Protein AF-A0A2H1V3H8-F1 (afdb_monomer)

Organism: Spodoptera frugiperda (NCBI:txid7108)

Structure (mmCIF, N/CA/C/O backbone):
data_AF-A0A2H1V3H8-F1
#
_entry.id   AF-A0A2H1V3H8-F1
#
loop_
_atom_site.group_PDB
_atom_site.id
_atom_site.type_symbol
_atom_site.label_atom_id
_atom_site.label_alt_id
_atom_site.label_comp_id
_atom_site.label_asym_id
_atom_site.label_entity_id
_atom_site.label_seq_id
_atom_site.pdbx_PDB_ins_code
_atom_site.Cartn_x
_atom_site.Cartn_y
_atom_site.Cartn_z
_ato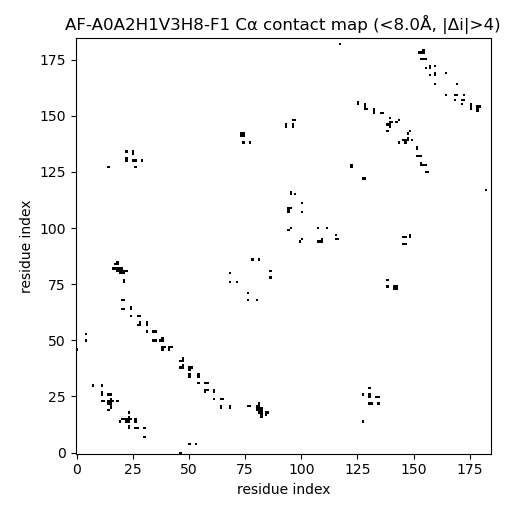m_site.occupancy
_atom_site.B_iso_or_equiv
_atom_site.auth_seq_id
_atom_site.auth_comp_id
_atom_site.auth_asym_id
_atom_site.auth_atom_id
_atom_site.pdbx_PDB_model_num
ATOM 1 N N . ILE A 1 1 ? -17.845 7.603 15.352 1.00 81.12 1 ILE A N 1
ATOM 2 C CA . ILE A 1 1 ? -16.986 6.490 14.862 1.00 81.12 1 ILE A CA 1
ATOM 3 C C . ILE A 1 1 ? -17.569 5.803 13.630 1.00 81.12 1 ILE A C 1
ATOM 5 O O . ILE A 1 1 ? -16.832 5.625 12.670 1.00 81.12 1 ILE A O 1
ATOM 9 N N . VAL A 1 2 ? -18.882 5.546 13.580 1.00 87.19 2 VAL A N 1
ATOM 10 C CA . VAL A 1 2 ? -19.573 4.993 12.393 1.00 87.19 2 VAL A CA 1
ATOM 11 C C . VAL A 1 2 ? -19.213 5.719 11.087 1.00 87.19 2 VAL A C 1
ATOM 13 O O . VAL A 1 2 ? -18.791 5.079 10.131 1.00 87.19 2 VAL A O 1
ATOM 16 N N . LYS A 1 3 ? -19.261 7.061 11.061 1.00 90.75 3 LYS A N 1
ATOM 17 C CA . LYS A 1 3 ? -18.848 7.858 9.887 1.00 90.75 3 LYS A CA 1
ATOM 18 C C . LYS A 1 3 ? -17.392 7.608 9.468 1.00 90.75 3 LYS A C 1
ATOM 20 O O . LYS A 1 3 ? -17.095 7.561 8.283 1.00 90.75 3 LYS A O 1
ATOM 25 N N . ALA A 1 4 ? -16.483 7.432 10.427 1.00 89.62 4 ALA A N 1
ATOM 26 C CA . ALA A 1 4 ? -15.075 7.177 10.133 1.00 89.62 4 ALA A CA 1
ATOM 27 C C . ALA A 1 4 ? -14.874 5.785 9.519 1.00 89.62 4 ALA A C 1
ATOM 29 O O . ALA A 1 4 ? -14.159 5.662 8.531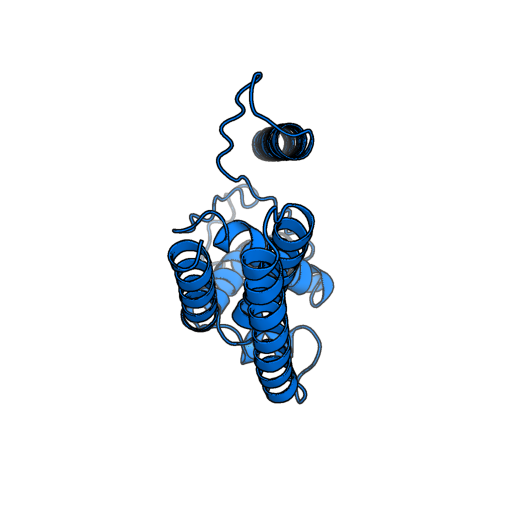 1.00 89.62 4 ALA A O 1
ATOM 30 N N . VAL 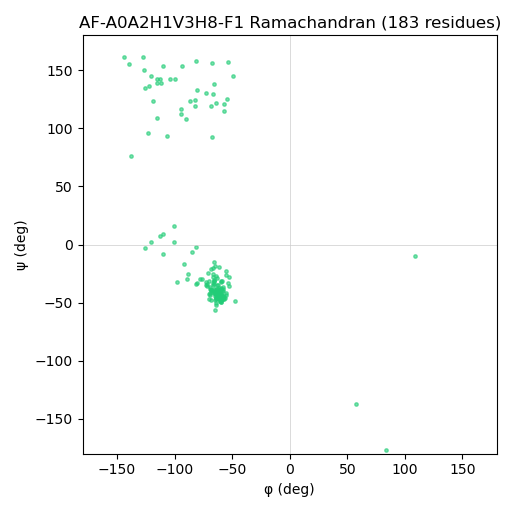A 1 5 ? -15.545 4.764 10.062 1.00 92.19 5 VAL A N 1
ATOM 31 C CA . VAL A 1 5 ? -15.532 3.402 9.508 1.00 92.19 5 VAL A CA 1
ATOM 32 C C . VAL A 1 5 ? -16.146 3.381 8.107 1.00 92.19 5 VAL A C 1
ATOM 34 O O . VAL A 1 5 ? -15.542 2.832 7.192 1.00 92.19 5 VAL A O 1
ATOM 37 N N . SER A 1 6 ? -17.280 4.058 7.907 1.00 94.25 6 SER A N 1
ATOM 38 C CA . SER A 1 6 ? -17.906 4.212 6.587 1.00 94.25 6 SER A CA 1
ATOM 39 C C . SER A 1 6 ? -16.947 4.843 5.568 1.00 94.25 6 SER A C 1
ATOM 41 O O . SER A 1 6 ? -16.740 4.296 4.487 1.00 94.25 6 SER A O 1
ATOM 43 N N . ASN A 1 7 ? -16.240 5.913 5.950 1.00 93.38 7 ASN A N 1
ATOM 44 C CA . ASN A 1 7 ? -15.224 6.529 5.093 1.00 93.38 7 ASN A CA 1
ATOM 45 C C . ASN A 1 7 ? -14.052 5.582 4.771 1.00 93.38 7 ASN A C 1
ATOM 47 O O . ASN A 1 7 ? -13.502 5.651 3.674 1.00 93.38 7 ASN A O 1
ATOM 51 N N . MET A 1 8 ? -13.645 4.710 5.702 1.00 93.69 8 MET A N 1
ATOM 52 C CA . MET A 1 8 ? -12.600 3.708 5.441 1.00 93.69 8 MET A CA 1
ATOM 53 C C . MET A 1 8 ? -13.070 2.665 4.429 1.00 93.69 8 MET A C 1
ATOM 55 O O . MET A 1 8 ? -12.306 2.304 3.539 1.00 93.69 8 MET A O 1
ATOM 59 N N . VAL A 1 9 ? -14.320 2.211 4.532 1.00 94.25 9 VAL A N 1
ATOM 60 C CA . VAL A 1 9 ? -14.913 1.281 3.561 1.00 94.25 9 VAL A CA 1
ATOM 61 C C . VAL A 1 9 ? -15.016 1.938 2.184 1.00 94.25 9 VAL A C 1
ATOM 63 O O . VAL A 1 9 ? -14.583 1.345 1.201 1.00 94.25 9 VAL A O 1
ATOM 66 N N . ALA A 1 10 ? -15.480 3.188 2.107 1.00 95.06 10 ALA A N 1
ATOM 67 C CA . ALA A 1 10 ? -15.510 3.942 0.852 1.00 95.06 10 ALA A CA 1
ATOM 68 C C . ALA A 1 10 ? -14.109 4.089 0.230 1.00 95.06 10 ALA A C 1
ATOM 70 O O . ALA A 1 10 ? -13.941 3.933 -0.975 1.00 95.06 10 ALA A O 1
ATOM 71 N N . ALA A 1 11 ? -13.077 4.321 1.047 1.00 93.06 11 ALA A N 1
ATOM 72 C CA . ALA A 1 11 ? -11.700 4.376 0.564 1.00 93.06 11 ALA A CA 1
ATOM 73 C C . ALA A 1 11 ? -11.187 3.017 0.052 1.00 93.06 11 ALA A C 1
ATOM 75 O O . ALA A 1 11 ? -10.439 2.984 -0.922 1.00 93.06 11 ALA A O 1
ATOM 76 N N . MET A 1 12 ? -11.597 1.896 0.661 1.00 94.12 12 MET A N 1
ATOM 77 C CA . MET A 1 12 ? -11.283 0.556 0.144 1.00 94.12 12 MET A CA 1
ATOM 78 C C . MET A 1 12 ? -11.911 0.316 -1.228 1.00 94.12 12 MET A C 1
ATOM 80 O O . MET A 1 12 ? -11.232 -0.205 -2.109 1.00 94.12 12 MET A O 1
ATOM 84 N N . ILE A 1 13 ? -13.165 0.736 -1.422 1.00 94.69 13 ILE A N 1
ATOM 85 C CA . ILE A 1 13 ? -13.848 0.666 -2.722 1.00 94.69 13 ILE A CA 1
ATOM 86 C C . ILE A 1 13 ? -13.077 1.491 -3.758 1.00 94.69 13 ILE A C 1
ATOM 88 O O . ILE A 1 13 ? -12.702 0.960 -4.800 1.00 94.69 13 ILE A O 1
ATOM 92 N N . MET A 1 14 ? -12.712 2.734 -3.423 1.00 93.56 14 MET A N 1
ATOM 93 C CA . MET A 1 14 ? -11.917 3.569 -4.329 1.00 93.56 14 MET A CA 1
ATOM 94 C C . MET A 1 14 ? -10.560 2.952 -4.692 1.00 93.56 14 MET A C 1
ATOM 96 O O . MET A 1 14 ? -10.073 3.178 -5.793 1.00 93.56 14 MET A O 1
ATOM 100 N N . PHE A 1 15 ? -9.917 2.178 -3.810 1.00 93.38 15 PHE A N 1
ATOM 101 C CA . PHE A 1 15 ? -8.672 1.491 -4.174 1.00 93.38 15 PHE A CA 1
ATOM 102 C C . PHE A 1 15 ? -8.874 0.372 -5.181 1.00 93.38 15 PHE A C 1
ATOM 104 O O . PHE A 1 15 ? -8.015 0.194 -6.040 1.00 93.38 15 PHE A O 1
ATOM 111 N N . ILE A 1 16 ? -9.981 -0.362 -5.085 1.00 93.94 16 ILE A N 1
ATOM 112 C CA . ILE A 1 16 ? -10.323 -1.386 -6.074 1.00 93.94 16 ILE A CA 1
ATOM 113 C C . ILE A 1 16 ? -10.544 -0.717 -7.436 1.00 93.94 16 ILE A C 1
ATOM 115 O O . ILE A 1 16 ? -10.009 -1.184 -8.437 1.00 93.94 16 ILE A O 1
ATOM 119 N N . GLU A 1 17 ? -11.254 0.412 -7.464 1.00 92.88 17 GLU A N 1
ATOM 120 C CA . GLU A 1 17 ? -11.528 1.169 -8.690 1.00 92.88 17 GLU A CA 1
ATOM 121 C C . GLU A 1 17 ? -10.265 1.822 -9.282 1.00 92.88 17 GLU A C 1
ATOM 123 O O . GLU A 1 17 ? -10.002 1.707 -10.476 1.00 92.88 17 GLU A O 1
ATOM 128 N N . GLU A 1 18 ? -9.449 2.501 -8.466 1.00 91.50 18 GLU A N 1
ATOM 129 C CA . GLU A 1 18 ? -8.296 3.262 -8.966 1.00 91.50 18 GLU A CA 1
ATOM 130 C C . GLU A 1 18 ? -7.060 2.391 -9.242 1.00 91.50 18 GLU A C 1
ATOM 132 O O . GLU A 1 18 ? -6.289 2.717 -10.150 1.00 91.50 18 GLU A O 1
ATOM 137 N N . LEU A 1 19 ? -6.821 1.329 -8.463 1.00 92.69 19 LEU A N 1
ATOM 138 C CA . LEU A 1 19 ? -5.600 0.509 -8.540 1.00 92.69 19 LEU A CA 1
ATOM 139 C C . LEU A 1 19 ? -5.839 -0.898 -9.110 1.00 92.69 19 LEU A C 1
ATOM 141 O O . LEU A 1 19 ? -4.872 -1.608 -9.384 1.00 92.69 19 LEU A O 1
ATOM 145 N N . GLY A 1 20 ? -7.096 -1.297 -9.307 1.00 94.00 20 GLY A N 1
ATOM 146 C CA . GLY A 1 20 ? -7.474 -2.646 -9.723 1.00 94.00 20 GLY A CA 1
ATOM 147 C C . GLY A 1 20 ? -7.568 -3.629 -8.553 1.00 94.00 20 GLY A C 1
ATOM 148 O O . GLY A 1 20 ? -7.382 -3.278 -7.386 1.00 94.00 20 GLY A O 1
ATOM 149 N N . LEU A 1 21 ? -7.843 -4.894 -8.868 1.00 94.69 21 LEU A N 1
ATOM 150 C CA . LEU A 1 21 ? -8.023 -5.980 -7.898 1.00 94.69 21 LEU A CA 1
ATOM 151 C C . LEU A 1 21 ? -6.763 -6.187 -7.040 1.00 94.69 21 LEU A C 1
ATOM 153 O O . LEU A 1 21 ? -6.865 -6.325 -5.817 1.00 94.69 21 LEU A O 1
ATOM 157 N N . TYR A 1 22 ? -5.574 -6.147 -7.658 1.00 94.94 22 TYR A N 1
ATOM 158 C CA . TYR A 1 22 ? -4.307 -6.351 -6.949 1.00 94.94 22 TYR A CA 1
ATOM 159 C C . TYR A 1 22 ? -4.058 -5.235 -5.929 1.00 94.94 22 TYR A C 1
ATOM 161 O O . TYR A 1 22 ? -3.950 -5.494 -4.724 1.00 94.94 22 TYR A O 1
ATOM 169 N N . GLY A 1 23 ? -4.057 -3.977 -6.384 1.00 93.50 23 GLY A N 1
ATOM 170 C CA . GLY A 1 23 ? -3.878 -2.815 -5.512 1.00 93.50 23 GLY A CA 1
ATOM 171 C C . GLY A 1 23 ? -5.002 -2.657 -4.484 1.00 93.50 23 GLY A C 1
ATOM 172 O O . GLY A 1 23 ? -4.740 -2.299 -3.335 1.00 93.50 23 GLY A O 1
ATOM 173 N N . GLY A 1 24 ? -6.236 -3.012 -4.847 1.00 94.50 24 GLY A N 1
ATOM 174 C CA . GLY A 1 24 ? -7.377 -3.078 -3.938 1.00 94.50 24 GLY A CA 1
ATOM 175 C C . GLY A 1 24 ? -7.160 -4.081 -2.804 1.00 94.50 24 GLY A C 1
ATOM 176 O O . GLY A 1 24 ? -7.386 -3.750 -1.639 1.00 94.50 24 GLY A O 1
ATOM 177 N N . SER A 1 25 ? -6.629 -5.272 -3.101 1.00 96.06 25 SER A N 1
ATOM 178 C CA . SER A 1 25 ? -6.330 -6.292 -2.085 1.00 96.06 25 SER A CA 1
ATOM 179 C C . SER A 1 25 ? -5.261 -5.834 -1.077 1.00 96.06 25 SER A C 1
ATOM 181 O O . SER A 1 25 ? -5.390 -6.083 0.130 1.00 96.06 25 SER A O 1
ATOM 183 N N . LEU A 1 26 ? -4.243 -5.101 -1.549 1.00 95.25 26 LEU A N 1
ATOM 184 C CA . LEU A 1 26 ? -3.222 -4.463 -0.712 1.00 95.25 26 LEU A CA 1
ATOM 185 C C . LEU A 1 26 ? -3.806 -3.306 0.111 1.00 95.25 26 LEU A C 1
ATOM 187 O O . LEU A 1 26 ? -3.460 -3.129 1.286 1.00 95.25 26 LEU A O 1
ATOM 191 N N . GLY A 1 27 ? -4.717 -2.537 -0.485 1.00 94.69 27 GLY A N 1
ATOM 192 C CA . GLY A 1 27 ? -5.461 -1.468 0.172 1.00 94.69 27 GLY A CA 1
ATOM 193 C C . GLY A 1 27 ? -6.313 -1.978 1.330 1.00 94.69 27 GLY A C 1
ATOM 194 O O . GLY A 1 27 ? -6.207 -1.462 2.446 1.00 94.69 27 GLY A O 1
ATOM 195 N N . ILE A 1 28 ? -7.085 -3.043 1.104 1.00 96.00 28 ILE A N 1
ATOM 196 C CA . ILE A 1 28 ? -7.891 -3.692 2.144 1.00 96.00 28 ILE A CA 1
ATOM 197 C C . ILE A 1 28 ? -6.993 -4.243 3.253 1.00 96.00 28 ILE A C 1
ATOM 199 O O . ILE A 1 28 ? -7.270 -3.999 4.424 1.00 96.00 28 ILE A O 1
ATOM 203 N N . LEU A 1 29 ? -5.887 -4.922 2.921 1.00 95.94 29 LEU A N 1
ATOM 204 C CA . LEU A 1 29 ? -4.938 -5.414 3.929 1.00 95.94 29 LEU A CA 1
ATOM 205 C C . LEU A 1 29 ? -4.398 -4.277 4.806 1.00 95.94 29 LEU A C 1
ATOM 207 O O . LEU A 1 29 ? -4.365 -4.381 6.033 1.00 95.94 29 LEU A O 1
ATOM 211 N N . SER A 1 30 ? -4.019 -3.166 4.178 1.00 93.12 30 SER A N 1
ATOM 212 C CA . SER A 1 30 ? -3.520 -1.983 4.877 1.00 93.12 30 SER A CA 1
ATOM 213 C C . SER A 1 30 ? -4.571 -1.407 5.836 1.00 93.12 30 SER A C 1
ATOM 215 O O . SER A 1 30 ? -4.237 -1.010 6.956 1.00 93.12 30 SER A O 1
ATOM 217 N N . TYR A 1 31 ? -5.847 -1.397 5.438 1.00 94.75 31 TYR A N 1
ATOM 218 C CA . TYR A 1 31 ? -6.945 -0.975 6.306 1.00 94.75 31 TYR A CA 1
ATOM 219 C C . TYR A 1 31 ? -7.289 -1.985 7.404 1.00 94.75 31 TYR A C 1
ATOM 221 O O . TYR A 1 31 ? -7.593 -1.553 8.512 1.00 94.75 31 TYR A O 1
ATOM 229 N N . ILE A 1 32 ? -7.183 -3.294 7.162 1.00 95.94 32 ILE A N 1
ATOM 230 C CA . ILE A 1 32 ? -7.331 -4.321 8.208 1.00 95.94 32 ILE A CA 1
ATOM 231 C C . ILE A 1 32 ? -6.315 -4.068 9.326 1.00 95.94 32 ILE A C 1
ATOM 233 O O . ILE A 1 32 ? -6.685 -4.018 10.498 1.00 95.94 32 ILE A O 1
ATOM 237 N N . VAL A 1 33 ? -5.048 -3.820 8.975 1.00 93.62 33 VAL A N 1
ATOM 238 C CA . VAL A 1 33 ? -4.000 -3.497 9.957 1.00 93.62 33 VAL A CA 1
ATOM 239 C C . VAL A 1 33 ? -4.331 -2.215 10.730 1.00 93.62 33 VAL A C 1
ATOM 241 O O . VAL A 1 33 ? -4.088 -2.147 11.935 1.00 93.62 33 VAL A O 1
ATOM 244 N N . LEU A 1 34 ? -4.889 -1.195 10.068 1.00 92.25 34 LEU A N 1
ATOM 245 C CA . LEU A 1 34 ? -5.327 0.031 10.739 1.00 92.25 34 LEU A CA 1
ATOM 246 C C . LEU A 1 34 ? -6.489 -0.233 11.708 1.00 92.25 34 LEU A C 1
ATOM 248 O O . LEU A 1 34 ? -6.431 0.210 12.854 1.00 92.25 34 LEU A O 1
ATOM 252 N N . LEU A 1 35 ? -7.515 -0.960 11.270 1.00 94.69 35 LEU A N 1
ATOM 253 C CA . LEU A 1 35 ? -8.684 -1.302 12.079 1.00 94.69 35 LEU A CA 1
ATOM 254 C C . LEU A 1 35 ? -8.291 -2.142 13.300 1.00 94.69 35 LEU A C 1
ATOM 256 O O . LEU A 1 35 ? -8.770 -1.870 14.395 1.00 94.69 35 LEU A O 1
ATOM 260 N N . GLU A 1 36 ? -7.358 -3.086 13.157 1.00 94.31 36 GLU A N 1
ATOM 261 C CA . GLU A 1 36 ? -6.811 -3.858 14.281 1.00 94.31 36 GLU A CA 1
ATOM 262 C C . GLU A 1 36 ? -6.124 -2.966 15.325 1.00 94.31 36 GLU A C 1
ATOM 264 O O . GLU A 1 36 ? -6.282 -3.166 16.531 1.00 94.31 36 GLU A O 1
ATOM 269 N N . ARG A 1 37 ? -5.397 -1.929 14.890 1.00 91.19 37 ARG A N 1
ATOM 270 C CA . ARG A 1 37 ? -4.801 -0.949 15.814 1.00 91.19 37 ARG A CA 1
ATOM 271 C C . ARG A 1 37 ? -5.858 -0.094 16.505 1.00 91.19 37 ARG A C 1
ATOM 273 O O . ARG A 1 37 ? -5.699 0.200 17.685 1.00 91.19 37 ARG A O 1
ATOM 280 N N . LEU A 1 38 ? -6.904 0.313 15.786 1.00 91.81 38 LEU A N 1
ATOM 281 C CA . LEU A 1 38 ? -8.004 1.101 16.347 1.00 91.81 38 LEU A CA 1
ATOM 282 C C . LEU A 1 38 ? -8.824 0.288 17.350 1.00 91.81 38 LEU A C 1
ATOM 284 O O . LEU A 1 38 ? -9.145 0.808 18.411 1.00 91.81 38 LEU A O 1
ATOM 288 N N . LYS A 1 39 ? -9.057 -0.998 17.073 1.00 93.75 39 LYS A N 1
ATOM 289 C CA . LYS A 1 39 ? -9.718 -1.939 17.985 1.00 93.75 39 LYS A CA 1
ATOM 290 C C . LYS A 1 39 ? -9.016 -2.015 19.342 1.00 93.75 39 LYS A C 1
ATOM 292 O O . LYS A 1 39 ? -9.672 -1.943 20.367 1.00 93.75 39 LYS A O 1
ATOM 297 N N . ARG A 1 40 ? -7.677 -2.065 19.364 1.00 90.19 40 ARG A N 1
ATOM 298 C CA . ARG A 1 40 ? -6.886 -2.063 20.617 1.00 90.19 40 ARG A CA 1
ATOM 299 C C . ARG A 1 40 ? -6.968 -0.755 21.407 1.00 90.19 40 ARG A C 1
ATOM 301 O O . ARG A 1 40 ? -6.616 -0.742 22.579 1.00 90.19 40 ARG A O 1
ATOM 308 N N . LYS A 1 41 ? -7.351 0.343 20.752 1.00 88.62 41 LYS A N 1
ATOM 309 C CA . LYS A 1 41 ? -7.520 1.672 21.355 1.00 88.62 41 LYS A CA 1
ATOM 310 C C . LYS A 1 41 ? -8.998 1.990 21.634 1.00 88.62 41 LYS A C 1
ATOM 312 O O . LYS A 1 41 ? -9.287 3.109 22.046 1.00 88.62 41 LYS A O 1
ATOM 317 N N . ALA A 1 42 ? -9.915 1.057 21.362 1.00 91.62 42 ALA A N 1
ATOM 318 C CA . ALA A 1 42 ? -11.341 1.250 21.589 1.00 91.62 42 ALA A CA 1
ATOM 319 C C . ALA A 1 42 ? -11.619 1.383 23.089 1.00 91.62 42 ALA A C 1
ATOM 321 O O . ALA A 1 42 ? -11.035 0.664 23.899 1.00 91.62 42 ALA A O 1
ATOM 322 N N . VAL A 1 43 ? -12.496 2.319 23.446 1.00 92.06 43 VAL A N 1
ATOM 323 C CA . VAL A 1 43 ? -12.850 2.585 24.850 1.00 92.06 43 VAL A CA 1
ATOM 324 C C . VAL A 1 43 ? -14.151 1.876 25.221 1.00 92.06 43 VAL A C 1
ATOM 326 O O . VAL A 1 43 ? -14.324 1.445 26.358 1.00 92.06 43 VAL A O 1
ATOM 329 N N . THR A 1 44 ? -15.060 1.737 24.255 1.00 94.81 44 THR A N 1
ATOM 330 C CA . THR A 1 44 ? -16.383 1.137 24.447 1.00 94.81 44 THR A CA 1
ATOM 331 C C . THR A 1 44 ? -16.488 -0.222 23.756 1.00 94.81 44 THR A C 1
ATOM 333 O O . THR A 1 44 ? -15.809 -0.496 22.760 1.00 94.81 44 THR A O 1
ATOM 336 N N . LYS A 1 45 ? -17.367 -1.088 24.273 1.00 93.94 45 LYS A N 1
ATOM 337 C CA . LYS A 1 45 ? -17.602 -2.424 23.701 1.00 93.94 45 LYS A CA 1
ATOM 338 C C . LYS A 1 45 ? -18.246 -2.335 22.319 1.00 93.94 45 LYS A C 1
A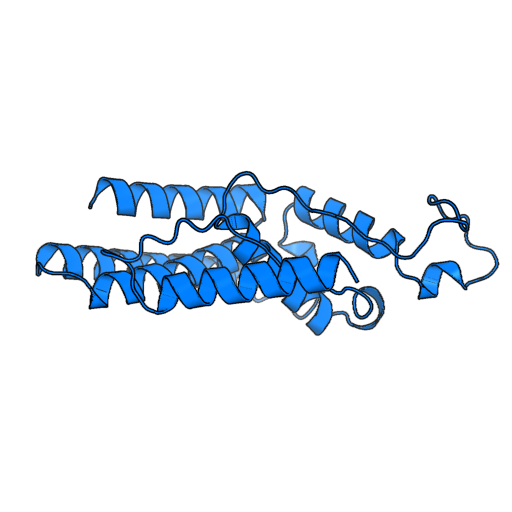TOM 340 O O . LYS A 1 45 ? -17.970 -3.159 21.452 1.00 93.94 45 LYS A O 1
ATOM 345 N N . GLU A 1 46 ? -19.078 -1.325 22.099 1.00 94.06 46 GLU A 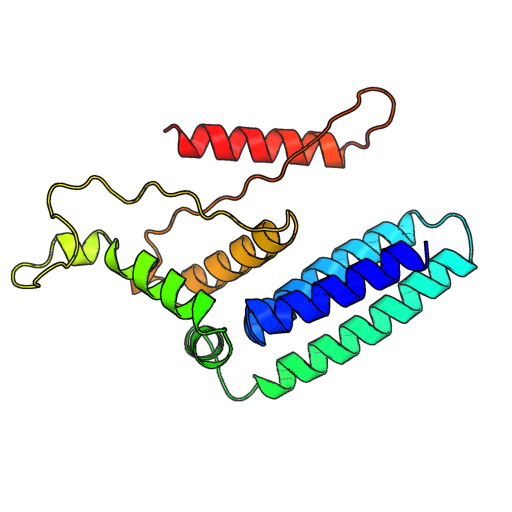N 1
ATOM 346 C CA . GLU A 1 46 ? -19.756 -1.053 20.835 1.00 94.06 46 GLU A CA 1
ATOM 347 C C . GLU A 1 46 ? -18.752 -0.670 19.739 1.00 94.06 46 GLU A C 1
ATOM 349 O O . GLU A 1 46 ? -18.854 -1.144 18.607 1.00 94.06 46 GLU A O 1
ATOM 354 N N . GLU A 1 47 ? -17.746 0.147 20.071 1.00 93.38 47 GLU A N 1
ATOM 355 C CA . GLU A 1 47 ? -16.648 0.482 19.158 1.00 93.38 47 GLU A CA 1
ATOM 356 C C . GLU A 1 47 ? -15.811 -0.741 18.802 1.00 93.38 47 GLU A C 1
ATOM 358 O O . GLU A 1 47 ? -15.518 -0.975 17.626 1.00 93.38 47 GLU A O 1
ATOM 363 N N . GLU A 1 48 ? -15.438 -1.532 19.808 1.00 95.25 48 GLU A N 1
ATOM 364 C CA . GLU A 1 48 ? -14.672 -2.756 19.602 1.00 95.25 48 GLU A CA 1
ATOM 365 C C . GLU A 1 48 ? -15.431 -3.735 18.697 1.00 95.25 48 GLU A C 1
ATOM 367 O O . GLU A 1 48 ? -14.864 -4.263 17.733 1.00 95.25 48 GLU A O 1
ATOM 372 N N . LEU A 1 49 ? -16.729 -3.928 18.959 1.00 95.88 49 LEU A N 1
ATOM 373 C CA . LEU A 1 49 ? -17.605 -4.774 18.157 1.00 95.88 49 LEU A CA 1
ATOM 374 C C . LEU A 1 49 ? -17.693 -4.271 16.713 1.00 95.88 49 LEU A C 1
ATOM 376 O O . LEU A 1 49 ? -17.547 -5.066 15.783 1.00 95.88 49 LEU A O 1
ATOM 380 N N . LEU A 1 50 ? -17.865 -2.962 16.509 1.00 95.75 50 LEU A N 1
ATOM 381 C CA . LEU A 1 50 ? -17.915 -2.361 15.178 1.00 95.75 50 LEU A CA 1
ATOM 382 C C . LEU A 1 50 ? -16.619 -2.610 14.395 1.00 95.75 50 LEU A C 1
ATOM 384 O O . LEU A 1 50 ? -16.671 -3.022 13.232 1.00 95.75 50 LEU A O 1
ATOM 388 N N . TYR A 1 51 ? -15.452 -2.403 15.015 1.00 96.81 51 TYR A N 1
ATOM 389 C CA . TYR A 1 51 ? -14.174 -2.698 14.365 1.00 96.81 51 TYR A CA 1
ATOM 390 C C . TYR A 1 51 ? -14.035 -4.188 14.054 1.00 96.81 51 TYR A C 1
ATOM 392 O O . TYR A 1 51 ? -13.628 -4.532 12.946 1.00 96.81 51 TYR A O 1
ATOM 400 N N . LYS A 1 52 ? -14.420 -5.074 14.980 1.00 96.56 52 LYS A N 1
ATOM 401 C CA . LYS A 1 52 ? -14.366 -6.529 14.786 1.00 96.56 52 LYS A CA 1
ATOM 402 C C . LYS A 1 52 ? -15.223 -6.979 13.602 1.00 96.56 52 LYS A C 1
ATOM 404 O O . LYS A 1 52 ? -14.716 -7.676 12.728 1.00 96.56 52 LYS A O 1
ATOM 409 N N . VAL A 1 53 ? -16.479 -6.532 13.538 1.00 96.38 53 VAL A N 1
ATOM 410 C CA . VAL A 1 53 ? -17.395 -6.824 12.423 1.00 96.38 53 VAL A CA 1
ATOM 411 C C . VAL A 1 53 ? -16.812 -6.314 11.104 1.00 96.38 53 VAL A C 1
ATOM 413 O O . VAL A 1 53 ? -16.742 -7.061 10.128 1.00 96.38 53 VAL A O 1
ATOM 416 N N . THR A 1 54 ? -16.311 -5.076 11.087 1.00 96.75 54 THR A N 1
ATOM 417 C CA . THR A 1 54 ? -15.695 -4.485 9.888 1.00 96.75 54 THR A CA 1
ATOM 418 C C . THR A 1 54 ? -14.496 -5.308 9.415 1.00 96.75 54 THR A C 1
ATOM 420 O O . THR A 1 54 ? -14.414 -5.647 8.238 1.00 96.75 54 THR A O 1
ATOM 423 N N . ILE A 1 55 ? -13.596 -5.696 10.324 1.00 97.38 55 ILE A N 1
ATOM 424 C CA . ILE A 1 55 ? -12.421 -6.522 10.011 1.00 97.38 55 ILE A CA 1
ATOM 425 C C . ILE A 1 55 ? -12.846 -7.862 9.408 1.00 97.38 55 ILE A C 1
ATOM 427 O O . ILE A 1 55 ? -12.291 -8.265 8.387 1.00 97.38 55 ILE A O 1
ATOM 431 N N . THR A 1 56 ? -13.850 -8.534 9.980 1.00 97.75 56 THR A N 1
ATOM 432 C CA . THR A 1 56 ? -14.370 -9.797 9.436 1.00 97.75 56 THR A CA 1
ATOM 433 C C . THR A 1 56 ? -14.858 -9.634 7.995 1.00 97.75 56 THR A C 1
ATOM 435 O O . THR A 1 56 ? -14.524 -10.458 7.142 1.00 97.75 56 THR A O 1
ATOM 438 N N . HIS A 1 57 ? -15.596 -8.563 7.691 1.00 96.69 57 HIS A N 1
ATOM 439 C CA . HIS A 1 57 ? -16.046 -8.292 6.324 1.00 96.69 57 HIS A CA 1
ATOM 440 C C . HIS A 1 57 ? -14.895 -7.913 5.384 1.00 96.69 57 HIS A C 1
ATOM 442 O O . HIS A 1 57 ? -14.863 -8.397 4.255 1.00 96.69 57 HIS A O 1
ATOM 448 N N . CYS A 1 58 ? -13.911 -7.135 5.841 1.00 96.94 58 CYS A N 1
ATOM 449 C CA . CYS A 1 58 ? -12.716 -6.818 5.056 1.00 96.94 58 CYS A CA 1
ATOM 450 C C . CYS A 1 58 ? -11.895 -8.072 4.718 1.00 96.94 58 CYS A C 1
ATOM 452 O O . CYS A 1 58 ? -11.417 -8.201 3.594 1.00 96.94 58 CYS A O 1
ATOM 454 N N . ILE A 1 59 ? -11.747 -9.013 5.659 1.00 97.44 59 ILE A N 1
ATOM 455 C CA . ILE A 1 59 ? -11.052 -10.288 5.419 1.00 97.44 59 ILE A CA 1
ATOM 456 C C . ILE A 1 59 ? -11.789 -11.097 4.352 1.00 97.44 59 ILE A C 1
ATOM 458 O O . ILE A 1 59 ? -11.151 -11.575 3.417 1.00 97.44 59 ILE A O 1
ATOM 462 N N . LYS A 1 60 ? -13.122 -11.203 4.453 1.00 97.38 60 LYS A N 1
ATOM 463 C CA . LYS A 1 60 ? -13.945 -11.883 3.443 1.00 97.38 60 LYS A CA 1
ATOM 464 C C . LYS A 1 60 ? -13.805 -11.229 2.068 1.00 97.38 60 LYS A C 1
ATOM 466 O O . LYS A 1 60 ? -13.499 -11.923 1.108 1.00 97.38 60 LYS A O 1
ATOM 471 N N . ALA A 1 61 ? -13.941 -9.905 1.986 1.00 96.44 61 ALA A N 1
ATOM 472 C CA . ALA A 1 61 ? -13.787 -9.166 0.734 1.00 96.44 61 ALA A CA 1
ATOM 473 C C . ALA A 1 61 ? -12.397 -9.378 0.115 1.00 96.44 61 ALA A C 1
ATOM 475 O O . ALA A 1 61 ? -12.280 -9.664 -1.074 1.00 96.44 61 ALA A O 1
ATOM 476 N N . ARG A 1 62 ? -11.332 -9.312 0.926 1.00 96.44 62 ARG A N 1
ATOM 477 C CA . ARG A 1 62 ? -9.969 -9.587 0.458 1.00 96.44 62 ARG A CA 1
ATOM 478 C C . ARG A 1 62 ? -9.806 -11.027 -0.024 1.00 96.44 62 ARG A C 1
ATOM 480 O O . ARG A 1 62 ? -9.133 -11.227 -1.026 1.00 96.44 62 ARG A O 1
ATOM 487 N N . ALA A 1 63 ? -10.388 -12.007 0.666 1.00 96.81 63 ALA A N 1
ATOM 488 C CA . ALA A 1 63 ? -10.345 -13.402 0.234 1.00 96.81 63 ALA A CA 1
ATOM 489 C C . ALA A 1 63 ? -10.994 -13.571 -1.146 1.00 96.81 63 ALA A C 1
ATOM 491 O O . ALA A 1 63 ? -10.383 -14.163 -2.024 1.00 96.81 63 ALA A O 1
ATOM 492 N N . THR A 1 64 ? -12.154 -12.949 -1.380 1.00 96.62 64 THR A N 1
ATOM 493 C CA . THR A 1 64 ? -12.810 -12.954 -2.697 1.00 96.62 64 THR A CA 1
ATOM 494 C C . THR A 1 64 ? -11.918 -12.366 -3.791 1.00 96.62 64 THR A C 1
ATOM 496 O O . THR A 1 64 ? -11.800 -12.955 -4.862 1.00 96.62 64 THR A O 1
ATOM 499 N N . LEU A 1 65 ? -11.243 -11.240 -3.523 1.00 94.75 65 LEU A N 1
ATOM 500 C CA . LEU A 1 65 ? -10.294 -10.656 -4.477 1.00 94.75 65 LEU A CA 1
ATOM 501 C C . LEU A 1 65 ? -9.099 -11.577 -4.738 1.00 94.75 65 LEU A C 1
ATOM 503 O O . LEU A 1 65 ? -8.662 -11.697 -5.875 1.00 94.75 65 LEU A O 1
ATOM 507 N N . LEU A 1 66 ? -8.555 -12.211 -3.698 1.00 94.75 66 LEU A N 1
ATOM 508 C CA . LEU A 1 66 ? -7.421 -13.121 -3.847 1.00 94.75 66 LEU A CA 1
ATOM 509 C C . LEU A 1 66 ? -7.788 -14.352 -4.667 1.00 94.75 66 LEU A C 1
ATOM 511 O O . LEU A 1 66 ? -7.014 -14.699 -5.554 1.00 94.75 66 LEU A O 1
ATOM 515 N N . SER A 1 67 ? -8.961 -14.940 -4.428 1.00 95.44 67 SER A N 1
ATOM 516 C CA . SER A 1 67 ? -9.442 -16.091 -5.192 1.00 95.44 67 SER A CA 1
ATOM 517 C C . SER A 1 67 ? -9.726 -15.757 -6.650 1.00 95.44 67 SER A C 1
ATOM 519 O O . SER A 1 67 ? -9.417 -16.554 -7.527 1.00 95.44 67 SER A O 1
ATOM 521 N N . ALA A 1 68 ? -10.189 -14.539 -6.946 1.00 93.88 68 ALA A N 1
ATOM 522 C CA . ALA A 1 68 ? -10.296 -14.064 -8.327 1.00 93.88 68 ALA A CA 1
ATOM 523 C C . ALA A 1 68 ? -8.934 -13.924 -9.040 1.00 93.88 68 ALA A C 1
ATOM 525 O O . ALA A 1 68 ? -8.896 -13.853 -10.263 1.00 93.88 68 ALA A O 1
ATOM 526 N N . MET A 1 69 ? -7.829 -13.873 -8.289 1.00 94.12 69 MET A N 1
ATOM 527 C CA . MET A 1 69 ? -6.462 -13.755 -8.807 1.00 94.12 69 MET A CA 1
ATOM 528 C C . MET A 1 69 ? -5.636 -15.037 -8.604 1.00 94.12 69 MET A C 1
ATOM 530 O O . MET A 1 69 ? -4.414 -14.995 -8.740 1.00 94.12 69 MET A O 1
ATOM 534 N N . GLU A 1 70 ? -6.236 -16.152 -8.176 1.00 91.56 70 GLU A N 1
ATOM 535 C CA . GLU A 1 70 ? -5.503 -17.393 -7.863 1.00 91.56 70 GLU A CA 1
ATOM 536 C C . GLU A 1 70 ? -4.868 -18.042 -9.099 1.00 91.56 70 GLU A C 1
ATOM 538 O O . GLU A 1 70 ? -3.849 -18.715 -8.964 1.00 91.56 70 GLU A O 1
ATOM 543 N N . SER A 1 71 ? -5.419 -17.796 -10.292 1.00 91.69 71 SER A N 1
ATOM 544 C CA . SER A 1 71 ? -4.913 -18.320 -11.568 1.00 91.69 71 SER A CA 1
ATOM 545 C C . SER A 1 71 ? -3.521 -17.813 -11.938 1.00 91.69 71 SER A C 1
ATOM 547 O O . SER A 1 71 ? -2.796 -18.488 -12.665 1.00 91.69 71 SER A O 1
ATOM 549 N N . ASP A 1 72 ? -3.152 -16.626 -11.459 1.00 92.62 72 ASP A N 1
ATOM 550 C CA . ASP A 1 72 ? -1.959 -15.911 -11.890 1.00 92.62 72 ASP A CA 1
ATOM 551 C C . ASP A 1 72 ? -0.946 -15.769 -10.748 1.00 92.62 72 ASP A C 1
ATOM 553 O O . ASP A 1 72 ? -1.289 -15.537 -9.581 1.00 92.62 72 ASP A O 1
ATOM 557 N N . THR A 1 73 ? 0.340 -15.886 -11.088 1.00 90.12 73 THR A N 1
ATOM 558 C CA . THR A 1 73 ? 1.451 -15.867 -10.125 1.00 90.12 73 THR A CA 1
ATOM 559 C C . THR A 1 73 ? 2.510 -14.833 -10.503 1.00 90.12 73 THR A C 1
ATOM 561 O O . THR A 1 73 ? 2.547 -14.336 -11.627 1.00 90.12 73 THR A O 1
ATOM 564 N N . GLY A 1 74 ? 3.349 -14.462 -9.532 1.00 90.00 74 GLY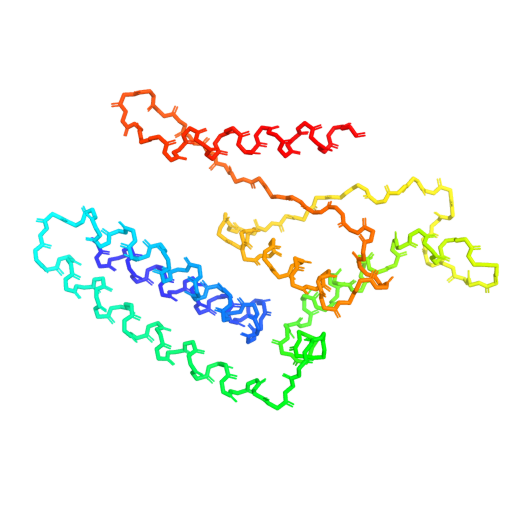 A N 1
ATOM 565 C CA . GLY A 1 74 ? 4.463 -13.538 -9.747 1.00 90.00 74 GLY A C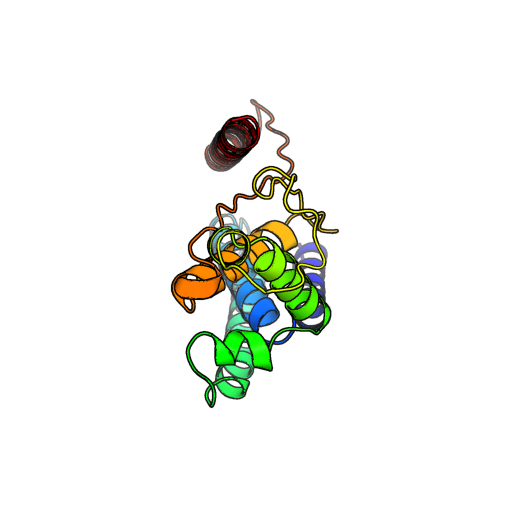A 1
ATOM 566 C C . GLY A 1 74 ? 4.037 -12.178 -10.308 1.00 90.00 74 GLY A C 1
ATOM 567 O O . GLY A 1 74 ? 3.048 -11.588 -9.867 1.00 90.00 74 GLY A O 1
ATOM 568 N N . TYR A 1 75 ? 4.808 -11.685 -11.277 1.00 91.44 75 TYR A N 1
ATOM 569 C CA . TYR A 1 75 ? 4.600 -10.379 -11.902 1.00 91.44 75 TYR A CA 1
ATOM 570 C C . TYR A 1 75 ? 3.345 -10.335 -12.793 1.00 91.44 75 TYR A C 1
ATOM 572 O O . TYR A 1 75 ? 2.650 -9.317 -12.825 1.00 91.44 75 TYR A O 1
ATOM 580 N N . ASP A 1 76 ? 2.981 -11.456 -13.424 1.00 91.69 76 ASP A N 1
ATOM 581 C CA . ASP A 1 76 ? 1.789 -11.556 -14.278 1.00 91.69 76 ASP A CA 1
ATOM 582 C C . ASP A 1 76 ? 0.503 -11.286 -13.500 1.00 91.69 76 ASP A C 1
ATOM 584 O O . ASP A 1 76 ? -0.394 -10.600 -13.991 1.00 91.69 76 ASP A O 1
ATOM 588 N N . LYS A 1 77 ? 0.444 -11.749 -12.246 1.00 93.12 77 LYS A N 1
ATOM 589 C CA . LYS A 1 77 ? -0.658 -11.443 -11.328 1.00 93.12 77 LYS A CA 1
ATOM 590 C C . LYS A 1 77 ? -0.818 -9.936 -11.130 1.00 93.12 77 LYS A C 1
ATOM 592 O O . LYS A 1 77 ? -1.937 -9.432 -11.072 1.00 93.12 77 LYS A O 1
ATOM 597 N N . ILE A 1 78 ? 0.291 -9.205 -11.025 1.00 92.75 78 ILE A N 1
ATOM 598 C CA . ILE A 1 78 ? 0.261 -7.753 -10.840 1.00 92.75 78 ILE A CA 1
ATOM 599 C C . ILE A 1 78 ? -0.221 -7.085 -12.125 1.00 92.75 78 ILE A C 1
ATOM 601 O O . ILE A 1 78 ? -1.113 -6.244 -12.055 1.00 92.75 78 ILE A O 1
ATOM 605 N N . ILE A 1 79 ? 0.309 -7.466 -13.289 1.00 93.94 79 ILE A N 1
ATOM 606 C CA . ILE A 1 79 ? -0.073 -6.844 -14.563 1.00 93.94 79 ILE A CA 1
ATOM 607 C C . ILE A 1 79 ? -1.549 -7.095 -14.885 1.00 93.94 79 ILE A C 1
ATOM 609 O O . ILE A 1 79 ? -2.293 -6.153 -15.146 1.00 93.94 79 ILE A O 1
ATOM 613 N N . LYS A 1 80 ? -1.998 -8.352 -14.845 1.00 93.25 80 LYS A N 1
ATOM 614 C CA . LYS A 1 80 ? -3.350 -8.726 -15.288 1.00 93.25 80 LYS A CA 1
ATOM 615 C C . LYS A 1 80 ? -4.458 -8.155 -14.407 1.00 93.25 80 LYS A C 1
ATOM 617 O O . LYS A 1 80 ? -5.569 -7.939 -14.881 1.00 93.25 80 LYS A O 1
ATOM 622 N N . HIS A 1 81 ? -4.166 -7.915 -13.131 1.00 94.31 81 HIS A N 1
ATOM 623 C CA . HIS A 1 81 ? -5.164 -7.517 -12.139 1.00 94.31 81 HIS A CA 1
ATOM 624 C C . HIS A 1 81 ? -4.987 -6.089 -11.610 1.00 94.31 81 HIS A C 1
ATOM 626 O O . HIS A 1 81 ? -5.681 -5.692 -10.667 1.00 94.31 81 HIS A O 1
ATOM 632 N N . SER A 1 82 ? -4.074 -5.312 -12.192 1.00 93.81 82 SER A N 1
ATOM 633 C CA . SER A 1 82 ? -3.934 -3.881 -11.912 1.00 93.81 82 SER A CA 1
ATOM 634 C C . SER A 1 82 ? -4.730 -3.044 -12.909 1.00 93.81 82 SER A C 1
ATOM 636 O O . SER A 1 82 ? -4.976 -3.458 -14.038 1.00 93.81 82 SER A O 1
ATOM 638 N N . SER A 1 83 ? -5.134 -1.841 -12.500 1.00 95.00 83 SER A N 1
ATOM 639 C CA . SER A 1 83 ? -5.811 -0.905 -13.403 1.00 95.00 83 SER A CA 1
ATOM 640 C C . SER A 1 83 ? -4.871 -0.393 -14.502 1.00 95.00 83 SER A C 1
ATOM 642 O O . SER A 1 83 ? -3.657 -0.294 -14.306 1.00 95.00 83 SER A O 1
ATOM 644 N N . GLU A 1 84 ? -5.434 0.043 -15.633 1.00 93.44 84 GLU A N 1
ATOM 645 C CA . GLU A 1 84 ? -4.677 0.657 -16.739 1.00 93.44 84 GLU A CA 1
ATOM 646 C C . GLU A 1 84 ? -3.792 1.818 -16.273 1.00 93.44 84 GLU A C 1
ATOM 648 O O . GLU A 1 84 ? -2.664 1.987 -16.731 1.00 93.44 84 GLU A O 1
ATOM 653 N N . LYS A 1 85 ? -4.273 2.592 -15.295 1.00 92.38 85 LYS A N 1
ATOM 654 C CA . LYS A 1 85 ? -3.524 3.689 -14.679 1.00 92.38 85 LYS A CA 1
ATOM 655 C C . LYS A 1 85 ? -2.233 3.204 -14.015 1.00 92.38 85 LYS A C 1
ATOM 657 O O . LYS A 1 85 ? -1.197 3.857 -14.139 1.00 92.38 85 LYS A O 1
ATOM 662 N N . VAL A 1 86 ? -2.291 2.082 -13.296 1.00 93.25 86 VAL A N 1
ATOM 663 C CA . VAL A 1 86 ? -1.114 1.475 -12.661 1.00 93.25 86 VAL A CA 1
ATOM 664 C C . VAL A 1 86 ? -0.180 0.907 -13.726 1.00 93.25 86 VAL A C 1
ATOM 666 O O . VAL A 1 86 ? 1.023 1.136 -13.644 1.00 93.25 86 VAL A O 1
ATOM 669 N N . LEU A 1 87 ? -0.714 0.250 -14.757 1.00 93.94 87 LEU A N 1
ATOM 670 C CA . LEU A 1 87 ? 0.086 -0.280 -15.867 1.00 93.94 87 LEU A CA 1
ATOM 671 C C . LEU A 1 87 ? 0.835 0.819 -16.618 1.00 93.94 87 LEU A C 1
ATOM 673 O O . LEU A 1 87 ? 2.031 0.698 -16.863 1.00 93.94 87 LEU A O 1
ATOM 677 N N . LEU A 1 88 ? 0.162 1.929 -16.916 1.00 93.12 88 LEU A N 1
ATOM 678 C CA . LEU A 1 88 ? 0.776 3.084 -17.560 1.00 93.12 88 LEU A CA 1
ATOM 679 C C . LEU A 1 88 ? 1.893 3.678 -16.694 1.00 93.12 88 LEU A C 1
ATOM 681 O O . LEU A 1 88 ? 2.965 3.991 -17.204 1.00 93.12 88 LEU A O 1
ATOM 685 N N . MET A 1 89 ? 1.679 3.776 -15.380 1.00 92.69 89 MET A N 1
ATOM 686 C CA . MET A 1 89 ? 2.731 4.197 -14.455 1.00 92.69 89 MET A CA 1
ATOM 687 C C . MET A 1 89 ? 3.920 3.221 -14.471 1.00 92.69 89 MET A C 1
ATOM 689 O O . MET A 1 89 ? 5.059 3.677 -14.539 1.00 92.69 89 MET A O 1
ATOM 693 N N . LEU A 1 90 ? 3.690 1.904 -14.448 1.00 92.25 90 LEU A N 1
ATOM 694 C CA . LEU A 1 90 ? 4.768 0.907 -14.511 1.00 92.25 90 LEU A CA 1
ATOM 695 C C . LEU A 1 90 ? 5.543 0.981 -15.830 1.00 92.25 90 LEU A C 1
ATOM 697 O O . LEU A 1 90 ? 6.770 0.935 -15.810 1.00 92.25 90 LEU A O 1
ATOM 701 N N . ASN A 1 91 ? 4.848 1.175 -16.951 1.00 90.31 91 ASN A N 1
ATOM 702 C CA . ASN A 1 91 ? 5.466 1.352 -18.263 1.00 90.31 91 ASN A CA 1
ATOM 703 C C . ASN A 1 91 ? 6.355 2.598 -18.299 1.00 90.31 91 ASN A C 1
ATOM 705 O O . ASN A 1 91 ? 7.499 2.512 -18.734 1.00 90.31 91 ASN A O 1
ATOM 709 N N . ILE A 1 92 ? 5.873 3.728 -17.768 1.00 88.44 92 ILE A N 1
ATOM 710 C CA . ILE A 1 92 ? 6.690 4.942 -17.641 1.00 88.44 92 ILE A CA 1
ATOM 711 C C . ILE A 1 92 ? 7.927 4.652 -16.795 1.00 88.44 92 ILE A C 1
ATOM 713 O O . ILE A 1 92 ? 9.019 5.026 -17.194 1.00 88.44 92 ILE A O 1
ATOM 717 N N . LEU A 1 93 ? 7.796 3.981 -15.647 1.00 88.38 93 LEU A N 1
ATOM 718 C CA . LEU A 1 93 ? 8.950 3.667 -14.798 1.00 88.38 93 LEU A CA 1
ATOM 719 C C . LEU A 1 93 ? 9.965 2.773 -15.524 1.00 88.38 93 LEU A C 1
ATOM 721 O O . LEU A 1 93 ? 11.161 3.046 -15.451 1.00 88.38 93 LEU A O 1
ATOM 725 N N . LYS A 1 94 ? 9.497 1.762 -16.263 1.00 85.81 94 LYS A N 1
ATOM 726 C CA . LYS A 1 94 ? 10.332 0.840 -17.046 1.00 85.81 94 LYS A CA 1
ATOM 727 C C . LYS A 1 94 ? 11.165 1.556 -18.113 1.00 85.81 94 LYS A C 1
ATOM 729 O O . LYS A 1 94 ? 12.325 1.204 -18.308 1.00 85.81 94 LYS A O 1
ATOM 734 N N . GLU A 1 95 ? 10.620 2.590 -18.756 1.00 82.12 95 GLU A N 1
ATOM 735 C CA . GLU A 1 95 ? 11.333 3.377 -19.779 1.00 82.12 95 GLU A CA 1
ATOM 736 C C . GLU A 1 95 ? 12.592 4.090 -19.244 1.00 82.12 95 GLU A C 1
ATOM 738 O O . GLU A 1 95 ? 13.472 4.446 -20.026 1.00 82.12 95 GLU A O 1
ATOM 743 N N . TYR A 1 96 ? 12.712 4.277 -17.925 1.00 80.25 96 TYR A N 1
ATOM 744 C CA . TYR A 1 96 ? 13.879 4.901 -17.290 1.00 80.25 96 TYR A CA 1
ATOM 745 C C . TYR A 1 96 ? 14.862 3.892 -16.679 1.00 80.25 96 TYR A C 1
ATOM 747 O O . TYR A 1 96 ? 15.716 4.279 -15.876 1.00 80.25 96 TYR A O 1
ATOM 755 N N . ASN A 1 97 ? 14.763 2.610 -17.038 1.00 80.12 97 ASN A N 1
ATOM 756 C CA . ASN A 1 97 ? 15.737 1.616 -16.605 1.00 80.12 97 ASN A CA 1
ATOM 757 C C . ASN A 1 97 ? 17.129 1.939 -17.195 1.00 80.12 97 ASN A C 1
ATOM 759 O O . ASN A 1 97 ? 17.268 1.981 -18.422 1.00 80.12 97 ASN A O 1
ATOM 763 N N . PRO A 1 98 ? 18.172 2.139 -16.363 1.00 73.69 98 PRO A N 1
ATOM 764 C CA . PRO A 1 98 ? 19.518 2.451 -16.845 1.00 73.69 98 PRO A CA 1
ATOM 765 C C . PRO A 1 98 ? 20.097 1.355 -17.751 1.00 73.69 98 PRO A C 1
ATOM 767 O O . PRO A 1 98 ? 20.777 1.680 -18.715 1.00 73.69 98 PRO A O 1
ATOM 770 N N . ALA A 1 99 ? 19.751 0.080 -17.533 1.00 70.50 99 ALA A N 1
ATOM 771 C CA . ALA A 1 99 ? 20.229 -1.020 -18.377 1.00 70.50 99 ALA A CA 1
ATOM 772 C C . ALA A 1 99 ? 19.741 -0.914 -19.836 1.00 70.50 99 ALA A C 1
ATOM 774 O O . ALA A 1 99 ? 20.425 -1.351 -20.757 1.00 70.50 99 ALA A O 1
ATOM 775 N N . ILE A 1 100 ? 18.576 -0.294 -20.061 1.00 65.00 100 ILE A N 1
ATOM 776 C CA . ILE A 1 100 ? 18.038 -0.048 -21.406 1.00 65.00 100 ILE A CA 1
ATOM 777 C C . ILE A 1 100 ? 18.759 1.148 -22.053 1.00 65.00 100 ILE A C 1
ATOM 779 O O . ILE A 1 100 ? 18.944 1.166 -23.269 1.00 65.00 100 ILE A O 1
ATOM 783 N N . MET A 1 101 ? 19.235 2.121 -21.263 1.00 61.03 101 MET A N 1
ATOM 784 C CA . MET A 1 101 ? 19.983 3.273 -21.786 1.00 61.03 101 MET A CA 1
ATOM 785 C C . MET A 1 101 ? 21.338 2.887 -22.393 1.00 61.03 101 MET A C 1
ATOM 787 O O . MET A 1 101 ? 21.758 3.511 -23.371 1.00 61.03 101 MET A O 1
ATOM 791 N N . ASP A 1 102 ? 21.971 1.841 -21.859 1.00 62.81 102 ASP A N 1
ATOM 792 C CA . ASP A 1 102 ? 23.300 1.380 -22.275 1.00 62.81 102 ASP A CA 1
ATOM 793 C C . ASP A 1 102 ? 23.273 0.434 -23.493 1.00 62.81 102 ASP A C 1
ATOM 795 O O . ASP A 1 102 ? 24.325 0.109 -24.046 1.00 62.81 102 ASP A O 1
ATOM 799 N N . THR A 1 103 ? 22.090 0.018 -23.968 1.00 63.25 103 THR A N 1
ATOM 800 C CA . THR A 1 103 ? 21.977 -0.847 -25.157 1.00 63.25 103 THR A CA 1
ATOM 801 C C . THR A 1 103 ? 22.042 -0.041 -26.470 1.00 63.25 103 THR A C 1
ATOM 803 O O . THR A 1 103 ? 21.205 0.836 -26.720 1.00 63.25 103 THR A O 1
ATOM 806 N N . PRO A 1 104 ? 23.030 -0.297 -27.354 1.00 56.72 104 PRO A N 1
ATOM 807 C CA . PRO A 1 104 ? 23.133 0.390 -28.638 1.00 56.72 104 PRO A CA 1
ATOM 808 C C . PRO A 1 104 ? 22.051 -0.104 -29.614 1.00 56.72 104 PRO A C 1
ATOM 810 O O . PRO A 1 104 ? 21.884 -1.301 -29.812 1.00 56.72 104 PRO A O 1
ATOM 813 N N . GLY A 1 105 ? 21.326 0.827 -30.249 1.00 59.22 105 GLY A N 1
ATOM 814 C CA . GLY A 1 105 ? 20.361 0.532 -31.323 1.00 59.22 105 GLY A CA 1
ATOM 815 C C . GLY A 1 105 ? 18.877 0.689 -30.968 1.00 59.22 105 GLY A C 1
ATOM 816 O O . GLY A 1 105 ? 18.047 0.700 -31.873 1.00 59.22 105 GLY A O 1
ATOM 817 N N . VAL A 1 106 ? 18.519 0.887 -29.694 1.00 60.50 106 VAL A N 1
ATOM 818 C CA . VAL A 1 106 ? 17.124 1.158 -29.302 1.00 60.50 106 VAL A CA 1
ATOM 819 C C . VAL A 1 106 ? 16.831 2.661 -29.398 1.00 60.50 106 VAL A C 1
ATOM 821 O O . VAL A 1 106 ? 17.510 3.485 -28.777 1.00 60.50 106 VAL A O 1
ATOM 824 N N . LEU A 1 107 ? 15.807 3.031 -30.176 1.00 53.50 107 LEU A N 1
ATOM 825 C CA . LEU A 1 107 ? 15.229 4.378 -30.184 1.00 53.50 107 LEU A CA 1
ATOM 826 C C . LEU A 1 107 ? 14.528 4.619 -28.841 1.00 53.50 107 LEU A C 1
ATOM 828 O O . LEU A 1 107 ? 13.364 4.275 -28.650 1.00 53.50 107 LEU A O 1
ATOM 832 N N . LEU A 1 108 ? 15.255 5.190 -27.885 1.00 56.81 108 LEU A N 1
ATOM 833 C CA . LEU A 1 108 ? 14.673 5.621 -26.620 1.00 56.81 108 LEU A CA 1
ATOM 834 C C . LEU A 1 108 ? 13.714 6.789 -26.884 1.00 56.81 108 LEU A C 1
ATOM 836 O O . LEU A 1 108 ? 14.099 7.789 -27.489 1.00 56.81 108 LEU A O 1
ATOM 840 N N . LYS A 1 109 ? 12.483 6.706 -26.365 1.00 56.53 109 LYS A N 1
ATOM 841 C CA . LYS A 1 109 ? 11.555 7.856 -26.313 1.00 56.53 109 LYS A CA 1
ATOM 842 C C . LYS A 1 109 ? 12.054 8.973 -25.386 1.00 56.53 109 LYS A C 1
ATOM 844 O O . LYS A 1 109 ? 11.542 10.089 -25.421 1.00 56.53 109 LYS A O 1
ATOM 849 N N . VAL A 1 110 ? 13.039 8.669 -24.540 1.00 57.97 110 VAL A N 1
ATOM 850 C CA . VAL A 1 110 ? 13.597 9.566 -23.528 1.00 57.97 110 VAL A CA 1
ATOM 851 C C . VAL A 1 110 ? 15.034 9.940 -23.900 1.00 57.97 110 VAL A C 1
ATOM 853 O O . VAL A 1 110 ? 15.820 9.109 -24.345 1.00 57.97 110 VAL A O 1
ATOM 856 N N . ASN A 1 111 ? 15.380 11.212 -23.706 1.00 56.59 111 ASN A N 1
ATOM 857 C CA . ASN A 1 111 ? 16.696 11.770 -24.013 1.00 56.59 111 ASN A CA 1
ATOM 858 C C . ASN A 1 111 ? 17.834 11.022 -23.283 1.00 56.59 111 ASN A C 1
ATOM 860 O O . ASN A 1 111 ? 17.879 11.055 -22.053 1.00 56.59 111 ASN A O 1
ATOM 864 N N . LYS A 1 112 ? 18.796 10.451 -24.030 1.00 57.84 112 LYS A N 1
ATOM 865 C CA . LYS A 1 112 ? 20.007 9.770 -23.506 1.00 57.84 112 LYS A CA 1
ATOM 866 C C . LYS A 1 112 ? 20.857 10.633 -22.566 1.00 57.84 112 LYS A C 1
ATOM 868 O O . LYS A 1 112 ? 21.601 10.115 -21.747 1.00 57.84 112 LYS A O 1
ATOM 873 N N . HIS A 1 113 ? 20.735 11.955 -22.663 1.00 56.62 113 HIS A N 1
ATOM 874 C CA . HIS A 1 113 ? 21.451 12.906 -21.810 1.00 56.62 113 HIS A CA 1
ATOM 875 C C . HIS A 1 113 ? 20.809 13.123 -20.426 1.00 56.62 113 HIS A C 1
ATOM 877 O O . HIS A 1 113 ? 21.325 13.912 -19.632 1.00 56.62 113 HIS A O 1
ATOM 883 N N . ARG A 1 114 ? 19.665 12.491 -20.119 1.00 57.50 114 ARG A N 1
ATOM 884 C CA . ARG A 1 114 ? 19.004 12.656 -18.818 1.00 57.50 114 ARG A CA 1
ATOM 885 C C . ARG A 1 114 ? 19.658 11.779 -17.750 1.00 57.50 114 ARG A C 1
ATOM 887 O O . ARG A 1 114 ? 19.872 10.591 -17.939 1.00 57.50 114 ARG A O 1
ATOM 894 N N . LYS A 1 115 ? 19.922 12.400 -16.597 1.00 64.31 115 LYS A N 1
ATOM 895 C CA . LYS A 1 115 ? 20.310 11.737 -15.344 1.00 64.31 115 LYS A CA 1
ATOM 896 C C . LYS A 1 115 ? 19.290 10.643 -14.963 1.00 64.31 115 LYS A C 1
ATOM 898 O O . LYS A 1 115 ? 18.134 10.746 -15.384 1.00 64.31 115 LYS A O 1
ATOM 903 N N . PRO A 1 116 ? 19.685 9.643 -14.146 1.00 67.31 116 PRO A N 1
ATOM 904 C CA . PRO A 1 116 ? 18.768 8.620 -13.640 1.00 67.31 116 PRO A CA 1
ATOM 905 C C . PRO A 1 116 ? 17.496 9.240 -13.044 1.00 67.31 116 PRO A C 1
ATOM 907 O O . PRO A 1 116 ? 17.539 10.329 -12.465 1.00 67.31 116 PRO A O 1
ATOM 910 N N . LEU A 1 117 ? 16.362 8.550 -13.210 1.00 74.75 117 LEU A N 1
ATOM 911 C CA . LEU A 1 117 ? 15.038 9.052 -12.841 1.00 74.75 117 LEU A CA 1
ATOM 912 C C . LEU A 1 117 ? 14.978 9.444 -11.358 1.00 74.75 117 LEU A C 1
ATOM 914 O O . LEU A 1 117 ? 15.036 8.593 -10.474 1.00 74.75 117 LEU A O 1
ATOM 918 N N . SER A 1 118 ? 14.778 10.737 -11.107 1.00 82.19 118 SER A N 1
ATOM 919 C CA . SER A 1 118 ? 14.327 11.268 -9.823 1.00 82.19 118 SER A CA 1
ATOM 920 C C . SER A 1 118 ? 12.952 11.888 -10.037 1.00 82.19 118 SER A C 1
ATOM 922 O O . SER A 1 118 ? 12.812 12.887 -10.745 1.00 82.19 118 SER A O 1
ATOM 924 N N . ALA A 1 119 ? 11.918 11.238 -9.503 1.00 85.25 119 ALA A N 1
ATOM 925 C CA . ALA A 1 119 ? 10.528 11.599 -9.751 1.00 85.25 119 ALA A CA 1
ATOM 926 C C . ALA A 1 119 ? 9.681 11.505 -8.481 1.00 85.25 119 ALA A C 1
ATOM 928 O O . ALA A 1 119 ? 9.989 10.758 -7.552 1.00 85.25 119 ALA A O 1
ATOM 929 N N . ILE A 1 120 ? 8.585 12.263 -8.472 1.00 90.38 120 ILE A N 1
ATOM 930 C CA . ILE A 1 120 ? 7.597 12.280 -7.395 1.00 90.38 120 ILE A CA 1
ATOM 931 C C . ILE A 1 120 ? 6.258 11.841 -7.984 1.00 90.38 120 ILE A C 1
ATOM 933 O O . ILE A 1 120 ? 5.765 12.452 -8.931 1.00 90.38 120 ILE A O 1
ATOM 937 N N . ILE A 1 121 ? 5.658 10.796 -7.410 1.00 91.25 121 ILE A N 1
ATOM 938 C CA . ILE A 1 121 ? 4.312 10.350 -7.782 1.00 91.25 121 ILE A CA 1
ATOM 939 C C . ILE A 1 121 ? 3.313 10.994 -6.824 1.00 91.25 121 ILE A C 1
ATOM 941 O O . ILE A 1 121 ? 3.273 10.675 -5.634 1.00 91.25 121 ILE A O 1
ATOM 945 N N . PHE A 1 122 ? 2.488 11.900 -7.342 1.00 90.94 122 PHE A N 1
ATOM 946 C CA . PHE A 1 122 ? 1.444 12.544 -6.554 1.00 90.94 122 PHE A CA 1
ATOM 947 C C . PHE A 1 122 ? 0.205 11.654 -6.460 1.00 90.94 122 PHE A C 1
ATOM 949 O O . PHE A 1 122 ? -0.390 11.264 -7.463 1.00 90.94 122 PHE A O 1
ATOM 956 N N . THR A 1 123 ? -0.220 11.365 -5.232 1.00 89.62 123 THR A N 1
ATOM 957 C CA . THR A 1 123 ? -1.457 10.630 -4.950 1.00 89.62 123 THR A CA 1
ATOM 958 C C . THR A 1 123 ? -2.473 11.534 -4.264 1.00 89.62 123 THR A C 1
ATOM 960 O O . THR A 1 123 ? -2.105 12.298 -3.373 1.00 89.62 123 THR A O 1
ATOM 963 N N . LYS A 1 124 ? -3.762 11.391 -4.600 1.00 87.19 124 LYS A N 1
ATOM 964 C CA . LYS A 1 124 ? -4.853 12.188 -4.003 1.00 87.19 124 LYS A CA 1
ATOM 965 C C . LYS A 1 124 ? -4.957 12.014 -2.486 1.00 87.19 124 LYS A C 1
ATOM 967 O O . LYS A 1 124 ? -5.240 12.968 -1.768 1.00 87.19 124 LYS A O 1
ATOM 972 N N . GLN A 1 125 ? -4.746 10.794 -1.990 1.00 86.94 125 GLN A N 1
ATOM 973 C CA . GLN A 1 125 ? -4.879 10.473 -0.573 1.00 86.94 125 GLN A CA 1
ATOM 974 C C . GLN A 1 125 ? -3.573 9.943 0.014 1.00 86.94 125 GLN A C 1
ATOM 976 O O . GLN A 1 125 ? -2.844 9.168 -0.598 1.00 86.94 125 GLN A O 1
ATOM 981 N N . ARG A 1 126 ? -3.333 10.303 1.278 1.00 87.44 126 ARG A N 1
ATOM 982 C CA . ARG A 1 126 ? -2.186 9.852 2.086 1.00 87.44 126 ARG A CA 1
ATOM 983 C C . ARG A 1 126 ? -2.045 8.333 2.149 1.00 87.44 126 ARG A C 1
ATOM 985 O O . ARG A 1 126 ? -0.942 7.815 2.286 1.00 87.44 126 ARG A O 1
ATOM 992 N N . PHE A 1 127 ? -3.172 7.632 2.133 1.00 88.94 127 PHE A N 1
ATOM 993 C CA . PHE A 1 127 ? -3.200 6.186 2.283 1.00 88.94 127 PHE A CA 1
ATOM 994 C C . PHE A 1 127 ? -2.859 5.479 0.964 1.00 88.94 127 PHE A C 1
ATOM 996 O O . PHE A 1 127 ? -2.136 4.488 0.996 1.00 88.94 127 PHE A O 1
ATOM 1003 N N . THR A 1 128 ? -3.238 6.055 -0.184 1.00 91.69 128 THR A N 1
ATOM 1004 C CA . THR A 1 128 ? -2.834 5.574 -1.515 1.00 91.69 128 THR A CA 1
ATOM 1005 C C . THR A 1 128 ? -1.317 5.491 -1.645 1.00 91.69 128 THR A C 1
ATOM 1007 O O . THR A 1 128 ? -0.814 4.493 -2.141 1.00 91.69 128 THR A O 1
ATOM 1010 N N . ALA A 1 129 ? -0.574 6.484 -1.141 1.00 92.19 129 ALA A N 1
ATOM 1011 C CA . ALA A 1 129 ? 0.892 6.467 -1.176 1.00 92.19 129 ALA A CA 1
ATOM 1012 C C . ALA A 1 129 ? 1.492 5.235 -0.471 1.00 92.19 129 ALA A C 1
ATOM 1014 O O . ALA A 1 129 ? 2.478 4.674 -0.939 1.00 92.19 129 ALA A O 1
ATOM 1015 N N . LYS A 1 130 ? 0.875 4.779 0.629 1.00 90.94 130 LYS A N 1
ATOM 1016 C CA . LYS A 1 130 ? 1.310 3.572 1.354 1.00 90.94 130 LYS A CA 1
ATOM 1017 C C . LYS A 1 130 ? 1.028 2.302 0.557 1.00 90.94 130 LYS A C 1
ATOM 1019 O O . LYS A 1 130 ? 1.863 1.407 0.517 1.00 90.94 130 LYS A O 1
ATOM 1024 N N . VAL A 1 131 ? -0.150 2.232 -0.063 1.00 93.44 131 VAL A N 1
ATOM 1025 C CA . VAL A 1 131 ? -0.545 1.092 -0.902 1.00 93.44 131 VAL A CA 1
ATOM 1026 C C . VAL A 1 131 ? 0.357 1.008 -2.129 1.00 93.44 131 VAL A C 1
ATOM 1028 O O . VAL A 1 131 ? 0.874 -0.061 -2.431 1.00 93.44 131 VAL A O 1
ATOM 1031 N N . LEU A 1 132 ? 0.617 2.145 -2.778 1.00 94.00 132 LEU A N 1
ATOM 1032 C CA . LEU A 1 132 ? 1.487 2.227 -3.944 1.00 94.00 132 LEU A CA 1
ATOM 1033 C C . LEU A 1 132 ? 2.933 1.846 -3.613 1.00 94.00 132 LEU A C 1
ATOM 1035 O O . LEU A 1 132 ? 3.569 1.157 -4.398 1.00 94.00 132 LEU A O 1
ATOM 1039 N N . PHE A 1 133 ? 3.436 2.241 -2.441 1.00 93.88 133 PHE A N 1
ATOM 1040 C CA . PHE A 1 133 ? 4.749 1.805 -1.969 1.00 93.88 133 PHE A CA 1
ATOM 1041 C C . PHE A 1 133 ? 4.842 0.276 -1.875 1.00 93.88 133 PHE A C 1
ATOM 1043 O O . PHE A 1 133 ? 5.794 -0.302 -2.387 1.00 93.88 133 PHE A O 1
ATOM 1050 N N . ASN A 1 134 ? 3.845 -0.387 -1.279 1.00 94.06 134 ASN A N 1
ATOM 1051 C CA . ASN A 1 134 ? 3.832 -1.850 -1.200 1.00 94.06 134 ASN A CA 1
ATOM 1052 C C . ASN A 1 134 ? 3.694 -2.497 -2.587 1.00 94.06 134 ASN A C 1
ATOM 1054 O O . ASN A 1 134 ? 4.374 -3.475 -2.860 1.00 94.06 134 ASN A O 1
ATOM 1058 N N . LEU A 1 135 ? 2.886 -1.918 -3.480 1.00 94.69 135 LEU A N 1
ATOM 1059 C CA . LEU A 1 135 ? 2.751 -2.406 -4.854 1.00 94.69 135 LEU A CA 1
ATOM 1060 C C . LEU A 1 135 ? 4.080 -2.330 -5.618 1.00 94.69 135 LEU A C 1
ATOM 1062 O O . LEU A 1 135 ? 4.479 -3.303 -6.245 1.00 94.69 135 LEU A O 1
ATOM 1066 N N . LEU A 1 136 ? 4.792 -1.200 -5.551 1.00 94.19 136 LEU A N 1
ATOM 1067 C CA . LEU A 1 136 ? 6.099 -1.041 -6.204 1.00 94.19 136 LEU A CA 1
ATOM 1068 C C . LEU A 1 136 ? 7.169 -1.951 -5.596 1.00 94.19 136 LEU A C 1
ATOM 1070 O O . LEU A 1 136 ? 8.071 -2.397 -6.305 1.00 94.19 136 LEU A O 1
ATOM 1074 N N . LYS A 1 137 ? 7.064 -2.239 -4.296 1.00 94.25 137 LYS A N 1
ATOM 1075 C CA . LYS A 1 137 ? 7.916 -3.219 -3.631 1.00 94.25 137 LYS A CA 1
ATOM 1076 C C . LYS A 1 137 ? 7.674 -4.618 -4.193 1.00 94.25 137 LYS A C 1
ATOM 1078 O O . LYS A 1 137 ? 8.630 -5.249 -4.627 1.00 94.25 137 LYS A O 1
ATOM 1083 N N . ASP A 1 138 ? 6.417 -5.048 -4.274 1.00 94.19 138 ASP A N 1
ATOM 1084 C CA . ASP A 1 138 ? 6.060 -6.355 -4.832 1.00 94.19 138 ASP A CA 1
ATOM 1085 C C . ASP A 1 138 ? 6.486 -6.476 -6.304 1.00 94.19 138 ASP A C 1
ATOM 1087 O O . ASP A 1 138 ? 7.011 -7.507 -6.714 1.00 94.19 138 ASP A O 1
ATOM 1091 N N . VAL A 1 139 ? 6.325 -5.416 -7.103 1.00 94.25 139 VAL A N 1
ATOM 1092 C CA . VAL A 1 139 ? 6.793 -5.377 -8.501 1.00 94.25 139 VAL A CA 1
ATOM 1093 C C . VAL A 1 139 ? 8.305 -5.572 -8.590 1.00 94.25 139 VAL A C 1
ATOM 1095 O O . VAL A 1 139 ? 8.781 -6.346 -9.414 1.00 94.25 139 VAL A O 1
ATOM 1098 N N . LYS A 1 140 ? 9.065 -4.898 -7.726 1.00 93.88 140 LYS A N 1
ATOM 1099 C CA . LYS A 1 140 ? 10.520 -5.044 -7.676 1.00 93.88 140 LYS A CA 1
ATOM 1100 C C . LYS A 1 140 ? 10.944 -6.453 -7.258 1.00 93.88 140 LYS A C 1
ATOM 1102 O O . LYS A 1 140 ? 11.897 -6.983 -7.822 1.00 93.88 140 LYS A O 1
ATOM 1107 N N . ASP A 1 141 ? 10.253 -7.033 -6.281 1.00 93.25 141 ASP A N 1
ATOM 1108 C CA . ASP A 1 141 ? 10.564 -8.362 -5.751 1.00 93.25 141 ASP A CA 1
ATOM 1109 C C . ASP A 1 141 ? 10.178 -9.475 -6.750 1.00 93.25 141 ASP A C 1
ATOM 1111 O O . ASP A 1 141 ? 10.856 -10.496 -6.828 1.00 93.25 141 ASP A O 1
ATOM 1115 N N . THR A 1 142 ? 9.120 -9.273 -7.545 1.00 93.38 142 THR A N 1
ATOM 1116 C CA . THR A 1 142 ? 8.630 -10.248 -8.541 1.00 93.38 142 THR A CA 1
ATOM 1117 C C . THR A 1 142 ? 9.280 -10.124 -9.919 1.00 93.38 142 THR A C 1
ATOM 1119 O O . THR A 1 142 ? 9.326 -11.115 -10.642 1.00 93.38 142 THR A O 1
ATOM 1122 N N . ASN A 1 143 ? 9.787 -8.945 -10.288 1.00 92.00 143 ASN A N 1
ATOM 1123 C CA . ASN A 1 143 ? 10.499 -8.713 -11.544 1.00 92.00 143 ASN A CA 1
ATOM 1124 C C . ASN A 1 143 ? 11.744 -7.825 -11.322 1.00 92.00 143 ASN A C 1
ATOM 1126 O O . ASN A 1 143 ? 11.741 -6.623 -11.630 1.00 92.00 143 ASN A O 1
ATOM 1130 N N . PRO A 1 144 ? 12.829 -8.397 -10.770 1.00 89.25 144 PRO A N 1
ATOM 1131 C CA . PRO A 1 144 ? 14.042 -7.647 -10.460 1.00 89.25 144 PRO A CA 1
ATOM 1132 C C . PRO A 1 144 ? 14.825 -7.223 -11.709 1.00 89.25 144 PRO A C 1
ATOM 1134 O O . PRO A 1 144 ? 15.548 -6.230 -11.646 1.00 89.25 144 PRO A O 1
ATOM 1137 N N . GLU A 1 145 ? 14.681 -7.926 -12.834 1.00 86.81 145 GLU A N 1
ATOM 1138 C CA . GLU A 1 145 ? 15.375 -7.597 -14.086 1.00 86.81 145 GLU A CA 1
ATOM 1139 C C . GLU A 1 145 ? 14.929 -6.232 -14.618 1.00 86.81 145 GLU A C 1
ATOM 1141 O O . GLU A 1 145 ? 15.748 -5.373 -14.953 1.00 86.81 145 GLU A O 1
ATOM 1146 N N . GLU A 1 146 ? 13.615 -5.997 -14.623 1.00 85.31 146 GLU A N 1
ATOM 1147 C CA . GLU A 1 146 ? 13.059 -4.754 -15.143 1.00 85.31 146 GLU A CA 1
ATOM 1148 C C . GLU A 1 146 ? 12.951 -3.656 -14.091 1.00 85.31 146 GLU A C 1
ATOM 1150 O O . GLU A 1 146 ? 13.057 -2.494 -14.460 1.00 85.31 146 GLU A O 1
ATOM 1155 N N . PHE A 1 147 ? 12.761 -3.978 -12.806 1.00 89.31 147 PHE A N 1
ATOM 1156 C CA . PHE A 1 147 ? 12.479 -2.982 -11.757 1.00 89.31 147 PHE A CA 1
ATOM 1157 C C . PHE A 1 147 ? 13.502 -2.951 -10.613 1.00 89.31 147 PHE A C 1
ATOM 1159 O O . PHE A 1 147 ? 13.367 -2.152 -9.681 1.00 89.31 147 PHE A O 1
ATOM 1166 N N . GLY A 1 148 ? 14.567 -3.757 -10.664 1.00 86.44 148 GLY A N 1
ATOM 1167 C CA . GLY A 1 148 ? 15.583 -3.840 -9.607 1.00 86.44 148 GLY A CA 1
ATOM 1168 C C . GLY A 1 148 ? 16.279 -2.508 -9.309 1.00 86.44 148 GLY A C 1
ATOM 1169 O O . GLY A 1 148 ? 16.601 -2.208 -8.151 1.00 86.44 148 GLY A O 1
ATOM 1170 N N . PHE A 1 149 ? 16.428 -1.662 -10.332 1.00 87.19 149 PHE A N 1
ATOM 1171 C CA . PHE A 1 149 ? 17.018 -0.326 -10.223 1.00 87.19 149 PHE A CA 1
ATOM 1172 C C . PHE A 1 149 ? 16.149 0.660 -9.420 1.00 87.19 149 PHE A C 1
ATOM 1174 O O . PHE A 1 149 ? 16.665 1.657 -8.905 1.00 87.19 149 PHE A O 1
ATOM 1181 N N . LEU A 1 150 ? 14.843 0.397 -9.282 1.00 88.56 150 LEU A N 1
ATOM 1182 C CA . LEU A 1 150 ? 13.905 1.320 -8.656 1.00 88.56 150 LEU A CA 1
ATOM 1183 C C . LEU A 1 150 ? 14.198 1.448 -7.154 1.00 88.56 150 LEU A C 1
ATOM 1185 O O . LEU A 1 150 ? 14.109 0.486 -6.378 1.00 88.56 150 LEU A O 1
ATOM 1189 N N . LYS A 1 151 ? 14.518 2.671 -6.730 1.00 88.62 151 LYS A N 1
ATOM 1190 C CA . LYS A 1 151 ? 14.621 3.074 -5.323 1.00 88.62 151 LYS A CA 1
ATOM 1191 C C . LYS A 1 151 ? 13.409 3.936 -4.995 1.00 88.62 151 LYS A C 1
ATOM 1193 O O . LYS A 1 151 ? 13.414 5.135 -5.243 1.00 88.62 151 LYS A O 1
ATOM 1198 N N . HIS A 1 152 ? 12.358 3.310 -4.481 1.00 90.62 152 HIS A N 1
ATOM 1199 C CA . HIS A 1 152 ? 11.128 3.999 -4.108 1.00 90.62 152 HIS A CA 1
ATOM 1200 C C . HIS A 1 152 ? 11.047 4.160 -2.586 1.00 90.62 152 HIS A C 1
ATOM 1202 O O . HIS A 1 152 ? 11.439 3.282 -1.821 1.00 90.62 152 HIS A O 1
ATOM 1208 N N . ASP A 1 153 ? 10.533 5.305 -2.156 1.00 91.75 153 ASP A N 1
ATOM 1209 C CA . ASP A 1 153 ? 10.186 5.628 -0.776 1.00 91.75 153 ASP A CA 1
ATOM 1210 C C . ASP A 1 153 ? 8.919 6.493 -0.819 1.00 91.75 153 ASP A C 1
ATOM 1212 O O . ASP A 1 153 ? 8.577 7.065 -1.857 1.00 91.75 153 ASP A O 1
ATOM 1216 N N . PHE A 1 154 ? 8.202 6.591 0.299 1.00 91.69 154 PHE A N 1
ATOM 1217 C CA . PHE A 1 154 ? 7.001 7.419 0.385 1.00 91.69 154 PHE A CA 1
ATOM 1218 C C . PHE A 1 154 ? 7.086 8.398 1.551 1.00 91.69 154 PHE A C 1
ATOM 1220 O O . PHE A 1 154 ? 7.689 8.129 2.591 1.00 91.69 154 PHE A O 1
ATOM 1227 N N . VAL A 1 155 ? 6.430 9.542 1.381 1.00 89.38 155 VAL A N 1
ATOM 1228 C CA . VAL A 1 155 ? 6.276 10.562 2.416 1.00 89.38 155 VAL A CA 1
ATOM 1229 C C . VAL A 1 155 ? 4.793 10.798 2.627 1.00 89.38 155 VAL A C 1
ATOM 1231 O O . VAL A 1 155 ? 4.019 10.905 1.679 1.00 89.38 155 VAL A O 1
ATOM 1234 N N . VAL A 1 156 ? 4.389 10.885 3.890 1.00 85.25 156 VAL A N 1
ATOM 1235 C CA . VAL A 1 156 ? 3.012 11.200 4.260 1.00 85.25 156 VAL A CA 1
ATOM 1236 C C . VAL A 1 156 ? 3.042 12.391 5.195 1.00 85.25 156 VAL A C 1
ATOM 1238 O O . VAL A 1 156 ? 3.845 12.420 6.125 1.00 85.25 156 VAL A O 1
ATOM 1241 N N . GLY A 1 157 ? 2.162 13.368 4.967 1.00 77.62 157 GLY A N 1
ATOM 1242 C CA . GLY A 1 157 ? 2.055 14.530 5.844 1.00 77.62 157 GLY A CA 1
ATOM 1243 C C . GLY A 1 157 ? 1.840 14.107 7.300 1.00 77.62 157 GLY A C 1
ATOM 1244 O O . GLY A 1 157 ? 0.901 13.365 7.601 1.00 77.62 157 GLY A O 1
ATOM 1245 N N . PHE A 1 158 ? 2.710 14.591 8.184 1.00 75.50 158 PHE A N 1
ATOM 1246 C CA . PHE A 1 158 ? 2.658 14.384 9.627 1.00 75.50 158 PHE A CA 1
ATOM 1247 C C . PHE A 1 158 ? 2.413 15.729 10.317 1.00 75.50 158 PHE A C 1
ATOM 1249 O O . PHE A 1 158 ? 2.991 16.742 9.932 1.00 75.50 158 PHE A O 1
ATOM 1256 N N . ASN A 1 159 ? 1.568 15.742 11.345 1.00 71.62 159 ASN A N 1
ATOM 1257 C CA . ASN A 1 159 ? 1.395 16.893 12.225 1.00 71.62 159 ASN A CA 1
ATOM 1258 C C . ASN A 1 159 ? 1.680 16.416 13.644 1.00 71.62 159 ASN A C 1
ATOM 1260 O O . ASN A 1 159 ? 0.823 15.783 14.256 1.00 71.62 159 ASN A O 1
ATOM 1264 N N . VAL A 1 160 ? 2.919 16.621 14.104 1.00 73.50 160 VAL A N 1
ATOM 1265 C CA . VAL A 1 160 ? 3.338 16.098 15.402 1.00 73.50 160 VAL A CA 1
ATOM 1266 C C . VAL A 1 160 ? 3.063 17.130 16.491 1.00 73.50 160 VAL A C 1
ATOM 1268 O O . VAL A 1 160 ? 3.777 18.126 16.552 1.00 73.50 160 VAL A O 1
ATOM 1271 N N . ASN A 1 161 ? 2.066 16.895 17.348 1.00 73.75 161 ASN A N 1
ATOM 1272 C CA . ASN A 1 161 ? 1.806 17.712 18.530 1.00 73.75 161 ASN A CA 1
ATOM 1273 C C . ASN A 1 161 ? 2.498 17.106 19.772 1.00 73.75 161 ASN A C 1
ATOM 1275 O O . ASN A 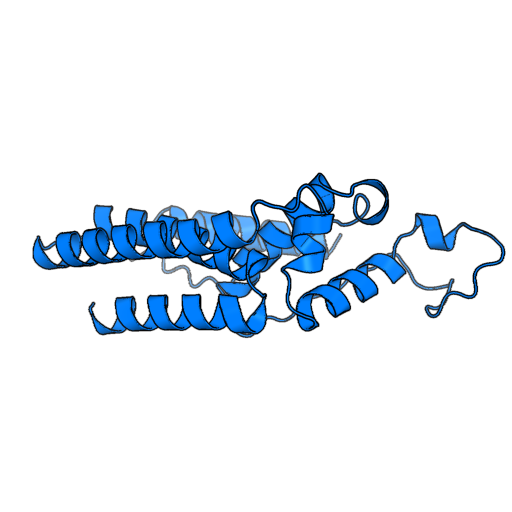1 161 ? 2.109 16.020 20.205 1.00 73.75 161 ASN A O 1
ATOM 1279 N N . PRO A 1 162 ? 3.464 17.799 20.401 1.00 69.44 162 PRO A N 1
ATOM 1280 C CA . PRO A 1 162 ? 4.187 17.290 21.571 1.00 69.44 162 PRO A CA 1
ATOM 1281 C C . PRO A 1 162 ? 3.301 16.874 22.755 1.00 69.44 162 PRO A C 1
ATOM 1283 O O . PRO A 1 162 ? 3.700 16.014 23.531 1.00 69.44 162 PRO A O 1
ATOM 1286 N N . LEU A 1 163 ? 2.105 17.458 22.894 1.00 72.00 163 LEU A N 1
ATOM 1287 C CA . LEU A 1 163 ? 1.233 17.255 24.059 1.00 72.00 163 LEU A CA 1
ATOM 1288 C C . LEU A 1 163 ? 0.222 16.113 23.897 1.00 72.00 163 LEU A C 1
ATOM 1290 O O . LEU A 1 163 ? -0.372 15.682 24.880 1.00 72.00 163 LEU A O 1
ATOM 1294 N N . LYS A 1 164 ? -0.028 15.654 22.666 1.00 66.88 164 LYS A N 1
ATOM 1295 C CA . LYS A 1 164 ? -1.108 14.692 22.364 1.00 66.88 164 LYS A CA 1
ATOM 1296 C C . LYS A 1 164 ? -0.639 13.445 21.619 1.00 66.88 164 LYS A C 1
ATOM 1298 O O . LYS A 1 164 ? -1.446 12.556 21.360 1.00 66.88 164 LYS A O 1
ATOM 1303 N N . ASN A 1 165 ? 0.643 13.366 21.272 1.00 65.44 165 ASN A N 1
ATOM 1304 C CA . ASN A 1 165 ? 1.098 12.400 20.287 1.00 65.44 165 ASN A CA 1
ATOM 1305 C C . ASN A 1 165 ? 1.725 11.143 20.863 1.00 65.44 165 ASN A C 1
ATOM 1307 O O . ASN A 1 165 ? 2.524 11.156 21.795 1.00 65.44 165 ASN A O 1
ATOM 1311 N N . THR A 1 166 ? 1.423 10.040 20.189 1.00 68.75 166 THR A N 1
ATOM 1312 C CA . THR A 1 166 ? 2.004 8.729 20.465 1.00 68.75 166 THR A CA 1
ATOM 1313 C C . THR A 1 166 ? 3.391 8.585 19.820 1.00 68.75 166 THR A C 1
ATOM 1315 O O . THR A 1 166 ? 3.714 9.251 18.832 1.00 68.75 166 THR A O 1
ATOM 1318 N N . ARG A 1 167 ? 4.222 7.660 20.332 1.00 75.62 167 ARG A N 1
ATOM 1319 C CA . ARG A 1 167 ? 5.547 7.322 19.756 1.00 75.62 167 ARG A CA 1
ATOM 1320 C C . ARG A 1 167 ? 5.478 6.972 18.259 1.00 75.62 167 ARG A C 1
ATOM 1322 O O . ARG A 1 167 ? 6.444 7.204 17.533 1.00 75.62 167 ARG A O 1
ATOM 1329 N N . GLU A 1 168 ? 4.340 6.454 17.791 1.00 74.19 168 GLU A N 1
ATOM 1330 C CA . GLU A 1 168 ? 4.100 6.111 16.383 1.00 74.19 168 GLU A CA 1
ATOM 1331 C C . GLU A 1 168 ? 4.192 7.339 15.459 1.00 74.19 168 GLU A C 1
ATOM 1333 O O . GLU A 1 168 ? 4.784 7.263 14.385 1.00 74.19 168 GLU A O 1
ATOM 1338 N N . GLU A 1 169 ? 3.668 8.493 15.873 1.00 78.56 169 GLU A N 1
ATOM 1339 C CA . GLU A 1 169 ? 3.654 9.701 15.036 1.00 78.56 169 GLU A CA 1
ATOM 1340 C C . GLU A 1 169 ? 5.048 10.320 14.893 1.00 78.56 169 GLU A C 1
ATOM 1342 O O . GLU A 1 169 ? 5.437 10.765 13.809 1.00 78.56 169 GLU A O 1
ATOM 1347 N N . TYR A 1 170 ? 5.849 10.260 15.960 1.00 82.88 170 TYR A N 1
ATOM 1348 C CA . TYR A 1 170 ? 7.266 10.620 15.909 1.00 82.88 170 TYR A CA 1
ATOM 1349 C C . TYR A 1 170 ? 8.059 9.700 14.979 1.00 82.88 170 TYR A C 1
ATOM 1351 O O . TYR A 1 170 ? 8.910 10.173 14.221 1.00 82.88 170 TYR A O 1
ATOM 1359 N N . TYR A 1 171 ? 7.764 8.399 14.993 1.00 84.44 171 TYR A N 1
ATOM 1360 C CA . TYR A 1 171 ? 8.389 7.449 14.078 1.00 84.44 171 TYR A CA 1
ATOM 1361 C C . TYR A 1 171 ? 8.049 7.767 12.614 1.00 84.44 171 TYR A C 1
ATOM 1363 O O . TYR A 1 171 ? 8.951 7.831 11.780 1.00 84.44 171 TYR A O 1
ATOM 1371 N N . VAL A 1 172 ? 6.783 8.072 12.305 1.00 83.62 172 VAL A N 1
ATOM 1372 C CA . VAL A 1 172 ? 6.361 8.478 10.951 1.00 83.62 172 VAL A CA 1
ATOM 1373 C C . VAL A 1 172 ? 7.083 9.749 10.492 1.00 83.62 172 VAL A C 1
ATOM 1375 O O . VAL A 1 172 ? 7.557 9.797 9.352 1.00 83.62 172 VAL A O 1
ATOM 1378 N N . LYS A 1 173 ? 7.236 10.749 11.372 1.00 87.25 173 LYS A N 1
ATOM 1379 C CA . LYS A 1 173 ? 8.028 11.959 11.091 1.00 87.25 173 LYS A CA 1
ATOM 1380 C C . LYS A 1 173 ? 9.484 11.616 10.776 1.00 87.25 173 LYS A C 1
ATOM 1382 O O . LYS A 1 173 ? 10.020 12.091 9.776 1.00 87.25 173 LYS A O 1
ATOM 1387 N N . LYS A 1 174 ? 10.117 10.764 11.590 1.00 88.56 174 LYS A N 1
ATOM 1388 C CA . LYS A 1 174 ? 11.509 10.333 11.386 1.00 88.56 174 LYS A CA 1
ATOM 1389 C C . LYS A 1 174 ? 11.687 9.602 10.052 1.00 88.56 174 LYS A C 1
ATOM 1391 O O . LYS A 1 174 ? 12.617 9.918 9.313 1.00 88.56 174 LYS A O 1
ATOM 1396 N N . CYS A 1 175 ? 10.796 8.668 9.719 1.00 88.56 175 CYS A N 1
ATOM 1397 C CA . CYS A 1 175 ? 10.843 7.948 8.444 1.00 88.56 175 CYS A CA 1
ATOM 1398 C C . CYS A 1 175 ? 10.628 8.879 7.248 1.00 88.56 175 CYS A C 1
ATOM 1400 O O . CYS A 1 175 ? 11.384 8.804 6.284 1.00 88.56 175 CYS A O 1
ATOM 1402 N N . SER A 1 176 ? 9.672 9.805 7.342 1.00 87.12 176 SER A N 1
ATOM 1403 C CA . SER A 1 176 ? 9.415 10.797 6.292 1.00 87.12 176 SER A CA 1
ATOM 1404 C C . SER A 1 176 ? 10.624 11.706 6.063 1.00 87.12 176 SER A C 1
ATOM 1406 O O . SER A 1 176 ? 11.004 11.958 4.925 1.00 87.12 176 SER A O 1
ATOM 1408 N N . HIS A 1 177 ? 11.288 12.153 7.133 1.00 88.75 177 HIS A N 1
ATOM 1409 C CA . HIS A 1 177 ? 12.508 12.951 7.012 1.00 88.75 177 HIS A CA 1
ATOM 1410 C C . HIS A 1 177 ? 13.659 12.149 6.388 1.00 88.75 177 HIS A C 1
ATOM 1412 O O . HIS A 1 177 ? 14.370 12.659 5.527 1.00 88.75 177 HIS A O 1
ATOM 1418 N N . LYS A 1 178 ? 13.803 10.867 6.752 1.00 90.81 178 LYS A N 1
ATOM 1419 C CA . LYS A 1 178 ? 14.785 9.968 6.131 1.00 90.81 178 LYS A CA 1
ATOM 1420 C C . LYS A 1 178 ? 14.523 9.786 4.632 1.00 90.81 178 LYS A C 1
ATOM 1422 O O . LYS A 1 178 ? 15.477 9.801 3.864 1.00 90.81 178 LYS A O 1
ATOM 1427 N N . ALA A 1 179 ? 13.264 9.645 4.219 1.00 89.25 179 ALA A N 1
ATOM 1428 C CA . ALA A 1 179 ? 12.890 9.565 2.807 1.00 89.25 179 ALA A CA 1
ATOM 1429 C C . ALA A 1 179 ? 13.243 10.857 2.047 1.00 89.25 179 ALA A C 1
ATOM 1431 O O . ALA A 1 179 ? 13.823 10.787 0.970 1.00 89.25 179 ALA A O 1
ATOM 1432 N N . LEU A 1 180 ? 12.997 12.034 2.635 1.00 88.62 180 LEU A N 1
ATOM 1433 C CA . LEU A 1 180 ? 13.387 13.319 2.036 1.00 88.62 180 LEU A CA 1
ATOM 1434 C C . LEU A 1 180 ? 14.909 13.472 1.902 1.00 88.62 180 LEU A C 1
ATOM 1436 O O . LEU A 1 180 ? 15.388 13.950 0.878 1.00 88.62 180 LEU A O 1
ATOM 1440 N N . LEU A 1 181 ? 15.676 13.039 2.908 1.00 89.62 181 LEU A N 1
ATOM 1441 C CA . LEU A 1 181 ? 17.142 13.048 2.842 1.00 89.62 181 LEU A CA 1
ATOM 1442 C C . LEU A 1 181 ? 17.666 12.118 1.742 1.00 89.62 181 LEU A C 1
ATOM 1444 O O . LEU A 1 181 ? 18.571 12.500 1.010 1.00 89.62 181 LEU A O 1
ATOM 1448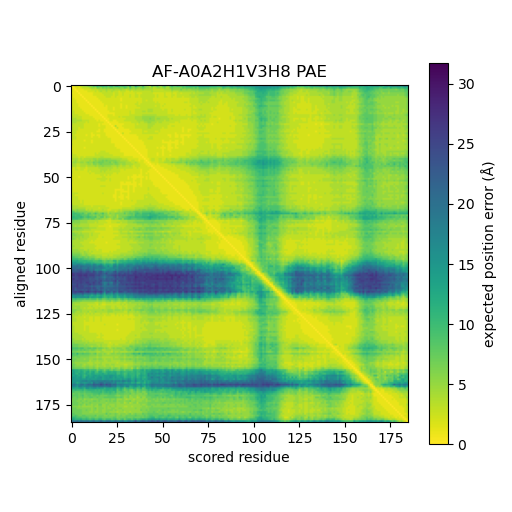 N N . LYS A 1 182 ? 17.075 10.927 1.595 1.00 87.88 182 LYS A N 1
ATOM 1449 C CA . LYS A 1 182 ? 17.403 10.007 0.496 1.00 87.88 182 LYS A CA 1
ATOM 1450 C C . LYS A 1 182 ? 17.015 10.551 -0.877 1.00 87.88 182 LYS A C 1
ATOM 1452 O O . LYS A 1 182 ? 17.648 10.175 -1.842 1.00 87.88 182 LYS A O 1
ATOM 1457 N N . PHE A 1 183 ? 15.967 11.368 -0.966 1.00 85.56 183 PHE A N 1
ATOM 1458 C CA . PHE A 1 183 ? 15.535 11.967 -2.230 1.00 85.56 183 PHE A CA 1
ATOM 1459 C C . PHE A 1 183 ? 16.431 13.137 -2.662 1.00 85.56 183 PHE A C 1
ATOM 1461 O O . PHE A 1 183 ? 16.572 13.402 -3.851 1.00 85.56 183 PHE A O 1
ATOM 1468 N N . LYS A 1 184 ? 17.030 13.850 -1.697 1.00 82.62 184 LYS A N 1
ATOM 1469 C CA . LYS A 1 184 ? 17.980 14.939 -1.962 1.00 82.62 184 LYS A CA 1
ATOM 1470 C C . LYS A 1 184 ? 19.332 14.433 -2.488 1.00 82.62 184 LYS A C 1
ATOM 1472 O O . LYS A 1 184 ? 19.972 15.154 -3.251 1.00 82.62 184 LYS A O 1
ATOM 1477 N N . ASN A 1 185 ? 19.766 13.264 -2.018 1.00 62.97 185 ASN A N 1
ATOM 1478 C CA . ASN A 1 185 ? 21.070 12.663 -2.311 1.00 62.97 185 ASN A CA 1
ATOM 1479 C C . ASN A 1 185 ? 21.010 11.750 -3.536 1.00 62.97 185 ASN A C 1
ATOM 1481 O O . ASN A 1 185 ? 21.997 11.759 -4.300 1.00 62.97 185 ASN A O 1
#

Nearest PDB structures (foldseek):
  8dgi-assembly1_A  TM=8.841E-01  e=2.176E-04  Drosophila melanogaster
  8hf0-assembly1_D  TM=8.315E-01  e=1.329E-04  Drosophila melanogaster
  7w0a-assembly1_E  TM=8.292E-01  e=4.952E-04  Drosophila melanogaster
  7v6c-assembly1_A  TM=8.023E-01  e=3.374E-04  Drosophila melanogaster
  8dga-assembly1_A  TM=7.654E-01  e=6.511E-03  Drosophila melanogaster

Radius of gyration: 19.23 Å; Cα contacts (8 Å, |Δi|>4): 144; chains: 1; bounding box: 43×36×56 Å

pLDDT: mean 87.03, std 11.1, range [53.5, 97.75]

Mean predicted aligned error: 6.57 Å

InterPro domains:
  IPR048513 Dicer, partner-binding domain [cd15903] (1-70)

Foldseek 3Di:
DVVVLVVLVVVLVVQCVQWFLVLSLLSLVLVLVVLVVVLVVDPDPVSVVVSVVSSVVSVVVSVVSVVVLVVDDFLRSNCVGTDPNVVVVLVVLLLQPVVVLPDPPDPRPDDNPDDRDQDDDDDPDLSSQVSVVVSLVSNCVRCVPRNVPDDDDGAGDADDDPVDDDPVSVVSVVRNVVRVVVSVD

Secondary structure (DSSP, 8-state):
-HHHHHHHHHHHHHHHHHHHHHHHHHHHHHHHHHHHHHHTT--SHHHHHHHHHHHHHHHHHHHHHHHHTTT--HHHHHHHHB-HHHHHHHHHHHHT-HHHHTSTT---SS-TTPPS-------SSHHHHHHHHHHHHHHHHH-HHHHTT------------TTT--HHHHHHHHHHHHHHHHHH-

Sequence (185 aa):
IVKAVSNMVAAMIMFIEELGLYGGSLGILSYIVLLERLKRKAVTKEEELLYKVTITHCIKARATLLSAMESDTGYDKIIKHSSEKVLLMLNILKEYNPAIMDTPGVLLKVNKHRKPLSAIIFTKQRFTAKVLFNLLKDVKDTNPEEFGFLKHDFVVGFNVNPLKNTREEYYVKKCSHKALLKFKN

Solvent-accessible surface area (backbone atoms only — not comparable to full-atom values): 10789 Å² total; per-residue (Å²): 107,69,69,58,54,51,51,52,52,52,51,37,52,48,28,32,70,60,30,12,56,46,43,14,39,49,34,40,52,56,46,43,58,49,41,56,55,48,37,77,67,46,88,47,71,68,54,31,48,51,36,51,56,50,42,54,51,48,52,51,53,37,49,55,47,50,62,75,45,62,93,44,61,70,48,58,32,49,62,76,31,32,20,70,65,47,52,52,51,50,52,58,57,48,74,56,34,66,76,66,71,73,47,88,86,68,87,64,97,60,70,87,88,58,74,79,84,82,84,84,88,89,60,98,44,73,63,53,44,57,38,50,50,54,51,54,48,51,47,25,74,50,35,44,90,68,34,53,86,66,85,82,80,66,74,60,97,73,84,85,48,91,90,78,60,55,74,66,54,57,49,51,46,53,51,28,51,51,39,53,54,63,70,76,106